Protein AF-A0A967LMW9-F1 (afdb_monomer_lite)

Structure (mmCIF, N/CA/C/O backbone):
data_AF-A0A967LMW9-F1
#
_entry.id   AF-A0A967LMW9-F1
#
loop_
_atom_site.group_PDB
_atom_site.id
_atom_site.type_symbol
_atom_site.label_atom_id
_atom_site.label_alt_id
_atom_site.label_comp_id
_atom_site.label_asym_id
_atom_site.label_entity_id
_atom_site.label_seq_id
_atom_site.pdbx_PDB_ins_code
_atom_site.Cartn_x
_atom_site.Cartn_y
_atom_site.Cartn_z
_atom_site.occupancy
_atom_site.B_iso_or_equiv
_atom_site.auth_seq_id
_atom_site.auth_comp_id
_atom_site.auth_asym_id
_atom_site.auth_atom_id
_atom_site.pdbx_PDB_model_num
ATOM 1 N N . MET A 1 1 ? -17.604 4.953 14.999 1.00 86.31 1 MET A N 1
ATOM 2 C CA . MET A 1 1 ? -17.450 3.641 15.671 1.00 86.31 1 MET A CA 1
ATOM 3 C C . MET A 1 1 ? -16.680 3.837 16.972 1.00 86.31 1 MET A C 1
ATOM 5 O O . MET A 1 1 ? -15.843 4.728 17.028 1.00 86.31 1 MET A O 1
ATOM 9 N N . ASP A 1 2 ? -16.976 3.067 18.021 1.00 91.62 2 ASP A N 1
ATOM 10 C CA . ASP A 1 2 ? -16.168 3.085 19.251 1.00 91.62 2 ASP A CA 1
ATOM 11 C C . ASP A 1 2 ? -14.922 2.205 19.074 1.00 91.62 2 ASP A C 1
ATOM 13 O O . ASP A 1 2 ? -15.045 1.062 18.634 1.00 91.62 2 ASP A O 1
ATOM 17 N N . ILE A 1 3 ? -13.746 2.751 19.391 1.00 97.19 3 ILE A N 1
ATOM 18 C CA . ILE A 1 3 ? -12.438 2.081 19.293 1.00 97.19 3 ILE A CA 1
ATOM 19 C C . ILE A 1 3 ? -12.153 1.253 20.554 1.00 97.19 3 ILE A C 1
ATOM 21 O O . ILE A 1 3 ? -11.389 0.288 20.498 1.00 97.19 3 ILE A O 1
ATOM 25 N N . ARG A 1 4 ? -12.770 1.601 21.688 1.00 97.69 4 ARG A N 1
ATOM 26 C CA . ARG A 1 4 ? -12.504 0.942 22.964 1.00 97.69 4 ARG A CA 1
ATOM 27 C C . ARG A 1 4 ? -12.804 -0.553 22.893 1.00 97.69 4 ARG A C 1
ATOM 29 O O . ARG A 1 4 ? -13.820 -0.966 22.337 1.00 97.69 4 ARG A O 1
ATOM 36 N N . ASP A 1 5 ? -11.904 -1.351 23.462 1.00 97.62 5 ASP A N 1
ATOM 37 C CA . ASP A 1 5 ? -11.990 -2.814 23.524 1.00 97.62 5 ASP A CA 1
ATOM 38 C C . ASP A 1 5 ? -12.070 -3.514 22.148 1.00 97.62 5 ASP A C 1
ATOM 40 O O . ASP A 1 5 ? -12.419 -4.695 22.064 1.00 97.62 5 ASP A O 1
ATOM 44 N N . ARG A 1 6 ? -11.712 -2.820 21.056 1.00 98.31 6 ARG A N 1
ATOM 45 C CA . ARG A 1 6 ? -11.690 -3.370 19.689 1.00 98.31 6 ARG A CA 1
ATOM 46 C C . ARG A 1 6 ? -10.349 -3.979 19.310 1.00 98.31 6 ARG A C 1
ATOM 48 O O . ARG A 1 6 ? -9.310 -3.634 19.869 1.00 98.31 6 ARG A O 1
ATOM 55 N N . THR A 1 7 ? -10.377 -4.891 18.342 1.00 98.75 7 THR A N 1
ATOM 56 C CA . THR A 1 7 ? -9.180 -5.361 17.633 1.00 98.75 7 THR A CA 1
ATOM 57 C C . THR A 1 7 ? -8.988 -4.560 16.355 1.00 98.75 7 THR A C 1
ATOM 59 O O . THR A 1 7 ? -9.878 -4.523 15.505 1.00 98.75 7 THR A O 1
ATOM 62 N N . VAL A 1 8 ? -7.821 -3.933 16.225 1.00 98.81 8 VAL A N 1
ATOM 63 C CA . VAL A 1 8 ? -7.441 -3.123 15.067 1.00 98.81 8 VAL A CA 1
ATOM 64 C C . VAL A 1 8 ? -6.312 -3.815 14.311 1.00 98.81 8 VAL A C 1
ATOM 66 O O . VAL A 1 8 ? -5.275 -4.122 14.895 1.00 98.81 8 VAL A O 1
ATOM 69 N N . LEU A 1 9 ? -6.501 -4.056 13.015 1.00 98.88 9 LEU A N 1
ATOM 70 C CA . LEU A 1 9 ? -5.464 -4.548 12.107 1.00 98.88 9 LEU A CA 1
ATOM 71 C C . LEU A 1 9 ? -4.914 -3.383 11.281 1.00 98.88 9 LEU A C 1
ATOM 73 O O . LEU A 1 9 ? -5.676 -2.708 10.591 1.00 98.88 9 LEU A O 1
ATOM 77 N N . LEU A 1 10 ? -3.600 -3.166 11.335 1.00 98.75 10 LEU A N 1
ATOM 78 C CA . LEU A 1 10 ? -2.907 -2.111 10.596 1.00 98.75 10 LEU A CA 1
ATOM 79 C C . LEU A 1 10 ? -2.092 -2.726 9.451 1.00 98.75 10 LEU A C 1
ATOM 81 O O . LEU A 1 10 ? -1.010 -3.287 9.669 1.00 98.75 10 LEU A O 1
ATOM 85 N N . LEU A 1 11 ? -2.603 -2.624 8.220 1.00 98.50 11 LEU A N 1
ATOM 86 C CA . LEU A 1 11 ? -1.864 -3.042 7.027 1.00 98.50 11 LEU A CA 1
ATOM 87 C C . LEU A 1 11 ? -0.747 -2.037 6.754 1.00 98.50 11 LEU A C 1
ATOM 89 O O . LEU A 1 11 ? -1.022 -0.849 6.616 1.00 98.50 11 LEU A O 1
ATOM 93 N N . GLY A 1 12 ? 0.508 -2.488 6.709 1.00 96.00 12 GLY A N 1
ATOM 94 C CA . GLY A 1 12 ? 1.661 -1.577 6.685 1.00 96.00 12 GLY A CA 1
ATOM 95 C C . GLY A 1 12 ? 1.894 -0.871 8.028 1.00 96.00 12 GLY A C 1
ATOM 96 O O . GLY A 1 12 ? 2.363 0.265 8.063 1.00 96.00 12 GLY A O 1
ATOM 97 N N . GLY A 1 13 ? 1.549 -1.534 9.137 1.00 95.69 13 GLY A N 1
ATOM 98 C CA . GLY A 1 13 ? 1.661 -1.021 10.506 1.00 95.69 13 GLY A CA 1
ATOM 99 C C . GLY A 1 13 ? 3.089 -0.692 10.961 1.00 95.69 13 GLY A C 1
ATOM 100 O O . GLY A 1 13 ? 3.254 0.144 11.841 1.00 95.69 13 GLY A O 1
ATOM 101 N N . SER A 1 14 ? 4.118 -1.300 10.361 1.00 93.88 14 SER A N 1
ATOM 102 C CA . SER A 1 14 ? 5.526 -0.936 10.611 1.00 93.88 14 SER A CA 1
ATOM 103 C C . SER A 1 14 ? 5.989 0.307 9.840 1.00 93.88 14 SER A C 1
ATOM 105 O O . SER A 1 14 ? 7.069 0.843 10.101 1.00 93.88 14 SER A O 1
ATOM 107 N N . GLY A 1 15 ? 5.194 0.749 8.863 1.00 92.31 15 GLY A N 1
ATOM 108 C CA . GLY A 1 15 ? 5.462 1.935 8.068 1.00 92.31 15 GLY A CA 1
ATOM 109 C C . GLY A 1 15 ? 5.222 3.218 8.857 1.00 92.31 15 GLY A C 1
ATOM 110 O O . GLY A 1 15 ? 4.560 3.226 9.892 1.00 92.31 15 GLY A O 1
ATOM 111 N N . LEU A 1 16 ? 5.728 4.327 8.318 1.00 91.50 16 LEU A N 1
ATOM 112 C CA . LEU A 1 16 ? 5.688 5.642 8.956 1.00 91.50 16 LEU A CA 1
ATOM 113 C C . LEU A 1 16 ? 4.270 6.039 9.420 1.00 91.50 16 LEU A C 1
ATOM 115 O O . LEU A 1 16 ? 4.063 6.361 10.586 1.00 91.50 16 LEU A O 1
ATOM 119 N N . VAL A 1 17 ? 3.288 5.957 8.518 1.00 94.69 17 VAL A N 1
ATOM 120 C CA . VAL A 1 17 ? 1.886 6.287 8.827 1.00 94.69 17 VAL A CA 1
ATOM 121 C C . VAL A 1 17 ? 1.235 5.216 9.700 1.00 94.69 17 VAL A C 1
ATOM 123 O O . VAL A 1 17 ? 0.508 5.545 10.630 1.00 94.69 17 VAL A O 1
ATOM 126 N N . GLY A 1 18 ? 1.504 3.934 9.437 1.00 96.56 18 GLY A N 1
ATOM 127 C CA . GLY A 1 18 ? 0.941 2.828 10.215 1.00 96.56 18 GLY A CA 1
ATOM 128 C C . GLY A 1 18 ? 1.299 2.907 11.699 1.00 96.56 18 GLY A C 1
ATOM 129 O O . GLY A 1 18 ? 0.423 2.752 12.548 1.00 96.56 18 GLY A O 1
ATOM 130 N N . LEU A 1 19 ? 2.553 3.235 12.013 1.00 95.50 19 LEU A N 1
ATOM 131 C CA . LEU A 1 19 ? 3.013 3.375 13.391 1.00 95.50 19 LEU A CA 1
ATOM 132 C C . LEU A 1 19 ? 2.438 4.629 14.066 1.00 95.50 19 LEU A C 1
ATOM 134 O O . LEU A 1 19 ? 2.041 4.568 15.228 1.00 95.50 19 LEU A O 1
ATOM 138 N N . ALA A 1 20 ? 2.324 5.746 13.338 1.00 96.75 20 ALA A N 1
ATOM 139 C CA . ALA A 1 20 ? 1.659 6.950 13.840 1.00 96.75 20 ALA A CA 1
ATOM 140 C C . ALA A 1 20 ? 0.177 6.690 14.165 1.00 96.75 20 ALA A C 1
ATOM 142 O O . ALA A 1 20 ? -0.298 7.076 15.231 1.00 96.75 20 ALA A O 1
ATOM 143 N N . VAL A 1 21 ? -0.532 5.943 13.308 1.00 98.31 21 VAL A N 1
ATOM 144 C CA . VAL A 1 21 ? -1.904 5.485 13.579 1.00 98.31 21 VAL A CA 1
ATOM 145 C C . VAL A 1 21 ? -1.948 4.589 14.816 1.00 98.31 21 VAL A C 1
ATOM 147 O O . VAL A 1 21 ? -2.806 4.788 15.674 1.00 98.31 21 VAL A O 1
ATOM 150 N N . ALA A 1 22 ? -1.021 3.636 14.958 1.00 98.25 22 ALA A N 1
ATOM 151 C CA . ALA A 1 22 ? -0.955 2.773 16.138 1.00 98.25 22 ALA A CA 1
ATOM 152 C C . ALA A 1 22 ? -0.843 3.591 17.436 1.00 98.25 22 ALA A C 1
ATOM 154 O O . ALA A 1 22 ? -1.604 3.362 18.377 1.00 98.25 22 ALA A O 1
ATOM 155 N N . ARG A 1 23 ? 0.047 4.593 17.454 1.00 97.69 23 ARG A N 1
ATOM 156 C CA . ARG A 1 23 ? 0.242 5.530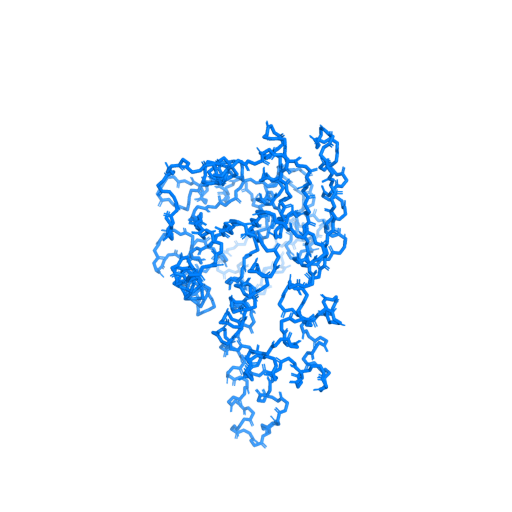 18.573 1.00 97.69 23 ARG A CA 1
ATOM 157 C C . ARG A 1 23 ? -1.001 6.369 18.853 1.00 97.69 23 ARG A C 1
ATOM 159 O O . ARG A 1 23 ? -1.439 6.444 19.999 1.00 97.69 23 ARG A O 1
ATOM 166 N N . ALA A 1 24 ? -1.618 6.931 17.815 1.00 98.12 24 ALA A N 1
ATOM 167 C CA . ALA A 1 24 ? -2.828 7.743 17.943 1.00 98.12 24 ALA A CA 1
ATOM 168 C C . ALA A 1 24 ? -4.037 6.944 18.462 1.00 98.12 24 ALA A C 1
ATOM 170 O O . ALA A 1 24 ? -4.943 7.513 19.068 1.00 98.12 24 ALA A O 1
ATOM 171 N N . LEU A 1 25 ? -4.056 5.620 18.275 1.00 98.31 25 LEU A N 1
ATOM 172 C CA . LEU A 1 25 ? -5.103 4.747 18.806 1.00 98.31 25 LEU A CA 1
ATOM 173 C C . LEU A 1 25 ? -4.942 4.439 20.304 1.00 98.31 25 LEU A C 1
ATOM 175 O O . LEU A 1 25 ? -5.941 4.114 20.948 1.00 98.31 25 LEU A O 1
ATOM 179 N N . VAL A 1 26 ? -3.740 4.564 20.884 1.00 97.94 26 VAL A N 1
ATOM 180 C CA . VAL A 1 26 ? -3.472 4.206 22.294 1.00 97.94 26 VAL A CA 1
ATOM 181 C C . VAL A 1 26 ? -4.415 4.913 23.283 1.00 97.94 26 VAL A C 1
ATOM 183 O O . VAL A 1 26 ? -5.033 4.219 24.096 1.00 97.94 26 VAL A O 1
ATOM 186 N N . PRO A 1 27 ? -4.639 6.244 23.208 1.00 97.25 27 PRO A N 1
ATOM 187 C CA . PRO A 1 27 ? -5.540 6.951 24.126 1.00 97.25 27 PRO A CA 1
ATOM 188 C C . PRO A 1 27 ? -7.004 6.490 24.056 1.00 97.25 27 PRO A C 1
ATOM 190 O O . PRO A 1 27 ? -7.799 6.804 24.944 1.00 97.25 27 PRO A O 1
ATOM 193 N N . HIS A 1 28 ? -7.381 5.755 23.006 1.00 97.44 28 HIS A N 1
ATOM 194 C CA . HIS A 1 28 ? -8.733 5.240 22.809 1.00 97.44 28 HIS A CA 1
ATOM 195 C C . HIS A 1 28 ? -8.943 3.831 23.379 1.00 97.44 28 HIS A C 1
ATOM 197 O O . HIS A 1 28 ? -10.082 3.365 23.419 1.00 97.44 28 HIS A O 1
ATOM 203 N N . GLY A 1 29 ? -7.882 3.186 23.873 1.00 97.12 29 GLY A N 1
ATOM 204 C CA . GLY A 1 29 ? -7.939 1.901 24.571 1.00 97.12 29 GLY A CA 1
ATOM 205 C C . GLY A 1 29 ? -8.497 0.740 23.739 1.00 97.12 29 GLY A C 1
ATOM 206 O O . GLY A 1 29 ? -9.442 0.089 24.197 1.00 97.12 29 GLY A O 1
ATOM 207 N N . PRO A 1 30 ? -7.980 0.463 22.524 1.00 98.25 30 PRO A N 1
ATOM 208 C CA . PRO A 1 30 ? -8.301 -0.781 21.833 1.00 98.25 30 PRO A CA 1
ATOM 209 C C . PRO A 1 30 ? -7.822 -1.982 22.659 1.00 98.25 30 PRO A C 1
ATOM 211 O O . PRO A 1 30 ? -6.840 -1.902 23.388 1.00 98.25 30 PRO A O 1
ATOM 214 N N . ARG A 1 31 ? -8.485 -3.131 22.519 1.00 98.31 31 ARG A N 1
ATOM 215 C CA . ARG A 1 31 ? -8.048 -4.376 23.171 1.00 98.31 31 ARG A CA 1
ATOM 216 C C . ARG A 1 31 ? -6.734 -4.877 22.572 1.00 98.31 31 ARG A C 1
ATOM 218 O O . ARG A 1 31 ? -5.863 -5.353 23.294 1.00 98.31 31 ARG A O 1
ATOM 225 N N . LYS A 1 32 ? -6.628 -4.806 21.242 1.00 98.69 32 LYS A N 1
ATOM 226 C CA . LYS A 1 32 ? -5.533 -5.395 20.470 1.00 98.69 32 LYS A CA 1
ATOM 227 C C . LYS A 1 32 ? -5.209 -4.559 19.238 1.00 98.69 32 LYS A C 1
ATOM 229 O O . LYS A 1 32 ? -6.122 -4.167 18.513 1.00 98.69 32 LYS A O 1
ATOM 234 N N . ILE A 1 33 ? -3.923 -4.360 18.971 1.00 98.81 33 ILE A N 1
ATOM 235 C CA . ILE A 1 33 ? -3.405 -3.799 17.721 1.00 98.81 33 ILE A CA 1
ATOM 236 C C . ILE A 1 33 ? -2.515 -4.851 17.057 1.00 98.81 33 ILE A C 1
ATOM 238 O O . ILE A 1 33 ? -1.583 -5.376 17.665 1.00 98.81 33 ILE A O 1
ATOM 242 N N . VAL A 1 34 ? -2.816 -5.165 15.800 1.00 98.81 34 VAL A N 1
ATOM 243 C CA . VAL A 1 34 ? -2.024 -6.070 14.965 1.00 98.81 34 VAL A CA 1
ATOM 244 C C . VAL A 1 34 ? -1.245 -5.232 13.961 1.00 98.81 34 VAL A C 1
ATOM 246 O O . VAL A 1 34 ? -1.838 -4.607 13.080 1.00 98.81 34 VAL A O 1
ATOM 249 N N . LEU A 1 35 ? 0.077 -5.211 14.098 1.00 98.69 35 LEU A N 1
ATOM 250 C CA . LEU A 1 35 ? 0.974 -4.563 13.147 1.00 98.69 35 LEU A CA 1
ATOM 251 C C . LEU A 1 35 ? 1.347 -5.548 12.047 1.00 98.69 35 LEU A C 1
ATOM 253 O O . LEU A 1 35 ? 1.637 -6.711 12.323 1.00 98.69 35 LEU A O 1
ATOM 257 N N . THR A 1 36 ? 1.378 -5.077 10.805 1.00 98.44 36 THR A N 1
ATOM 258 C CA . THR A 1 36 ? 1.796 -5.906 9.670 1.00 98.44 36 THR A CA 1
ATOM 259 C C . THR A 1 36 ? 2.908 -5.254 8.858 1.00 98.44 36 THR A C 1
ATOM 261 O O . THR A 1 36 ? 3.028 -4.025 8.829 1.00 98.44 36 THR A O 1
ATOM 264 N N . ALA A 1 37 ? 3.704 -6.079 8.183 1.00 97.31 37 ALA A N 1
ATOM 265 C CA . ALA A 1 37 ? 4.687 -5.653 7.189 1.00 97.31 37 ALA A CA 1
ATOM 266 C C . ALA A 1 37 ? 4.864 -6.720 6.100 1.00 97.31 37 ALA A C 1
ATOM 268 O O . ALA A 1 37 ? 4.309 -7.814 6.200 1.00 97.31 37 ALA A O 1
ATOM 269 N N . LEU A 1 38 ? 5.679 -6.436 5.081 1.00 96.06 38 LEU A N 1
ATOM 270 C CA . LEU A 1 38 ? 6.016 -7.437 4.070 1.00 96.06 38 LEU A CA 1
ATOM 271 C C . LEU A 1 38 ? 6.897 -8.540 4.668 1.00 96.06 38 LEU A C 1
ATOM 273 O O . LEU A 1 38 ? 6.711 -9.716 4.365 1.00 96.06 38 LEU A O 1
ATOM 277 N N . THR A 1 39 ? 7.840 -8.170 5.537 1.00 96.56 39 THR A N 1
ATOM 278 C CA . THR A 1 39 ? 8.778 -9.120 6.143 1.00 96.56 39 THR A CA 1
ATOM 279 C C . THR A 1 39 ? 8.766 -9.074 7.666 1.00 96.56 39 THR A C 1
ATOM 281 O O . THR A 1 39 ? 8.510 -8.046 8.296 1.00 96.56 39 THR A O 1
ATOM 284 N N . ARG A 1 40 ? 9.142 -10.197 8.285 1.00 96.88 40 ARG A N 1
ATOM 285 C CA . ARG A 1 40 ? 9.311 -10.276 9.739 1.00 96.88 40 ARG A CA 1
ATOM 286 C C . ARG A 1 40 ? 10.328 -9.259 10.273 1.00 96.88 40 ARG A C 1
ATOM 288 O O . ARG A 1 40 ? 10.119 -8.673 11.330 1.00 96.88 40 ARG A O 1
ATOM 295 N N . ALA A 1 41 ? 11.415 -9.045 9.530 1.00 96.06 41 ALA A N 1
ATOM 296 C CA . ALA A 1 41 ? 12.485 -8.125 9.908 1.00 96.06 41 ALA A CA 1
ATOM 297 C C . ALA A 1 41 ? 12.035 -6.654 9.940 1.00 96.06 41 ALA A C 1
ATOM 299 O O . ALA A 1 41 ? 12.668 -5.845 10.611 1.00 96.06 41 ALA A O 1
ATOM 300 N N . GLU A 1 42 ? 10.952 -6.307 9.241 1.00 94.00 42 GLU A N 1
ATOM 301 C CA . GLU A 1 42 ? 10.365 -4.965 9.272 1.00 94.00 42 GLU A CA 1
ATOM 302 C C . GLU A 1 42 ? 9.385 -4.790 10.436 1.00 94.00 42 GLU A C 1
ATOM 304 O O . GLU A 1 42 ? 9.375 -3.736 11.069 1.00 94.00 42 GLU A O 1
ATOM 309 N N . VAL A 1 43 ? 8.547 -5.796 10.717 1.00 97.62 43 VAL A N 1
ATOM 310 C CA . VAL A 1 43 ? 7.468 -5.656 11.710 1.00 97.62 43 VAL A CA 1
ATOM 311 C C . VAL A 1 43 ? 7.939 -5.841 13.149 1.00 97.62 43 VAL A C 1
ATOM 313 O O . VAL A 1 43 ? 7.466 -5.127 14.028 1.00 97.62 43 VAL A O 1
ATOM 316 N N . GLU A 1 44 ? 8.868 -6.765 13.413 1.00 97.12 44 GLU A N 1
ATOM 317 C CA . GLU A 1 44 ? 9.276 -7.083 14.790 1.00 97.12 44 GLU A CA 1
ATOM 318 C C . GLU A 1 44 ? 9.950 -5.894 15.493 1.00 97.12 44 GLU A C 1
ATOM 320 O O . GLU A 1 44 ? 9.511 -5.563 16.595 1.00 97.12 44 GLU A O 1
ATOM 325 N N . PRO A 1 45 ? 10.916 -5.174 14.879 1.00 95.31 45 PRO A N 1
ATOM 326 C CA . PRO A 1 45 ? 11.524 -4.012 15.529 1.00 95.31 45 PRO A CA 1
ATOM 327 C C . PRO A 1 45 ? 10.514 -2.888 15.792 1.00 95.31 45 PRO A C 1
ATOM 329 O O . PRO A 1 45 ? 10.518 -2.289 16.865 1.00 95.31 45 PRO A O 1
ATOM 332 N N . ALA A 1 46 ? 9.608 -2.631 14.841 1.00 95.00 46 ALA A N 1
ATOM 333 C CA . ALA A 1 46 ? 8.562 -1.622 15.006 1.00 95.00 46 ALA A CA 1
ATOM 334 C C . ALA A 1 46 ? 7.585 -1.995 16.135 1.00 95.00 46 ALA A C 1
ATOM 336 O O . ALA A 1 46 ? 7.159 -1.138 16.907 1.00 95.00 46 ALA A O 1
ATOM 337 N N . ALA A 1 47 ? 7.253 -3.281 16.269 1.00 97.06 47 ALA A N 1
ATOM 338 C CA . ALA A 1 47 ? 6.414 -3.770 17.353 1.00 97.06 47 ALA A CA 1
ATOM 339 C C . ALA A 1 47 ? 7.122 -3.719 18.711 1.00 97.06 47 ALA A C 1
ATOM 341 O O . ALA A 1 47 ? 6.480 -3.423 19.714 1.00 97.06 47 ALA A O 1
ATOM 342 N N . GLU A 1 48 ? 8.424 -4.003 18.773 1.00 96.06 48 GLU A N 1
ATOM 343 C CA . GLU A 1 48 ? 9.222 -3.844 19.995 1.00 96.06 48 GLU A CA 1
ATOM 344 C C . GLU A 1 48 ? 9.227 -2.396 20.484 1.00 96.06 48 GLU A C 1
ATOM 346 O O . GLU A 1 48 ? 8.948 -2.164 21.660 1.00 96.06 48 GLU A O 1
ATOM 351 N N . GLU A 1 49 ? 9.450 -1.437 19.583 1.00 93.75 49 GLU A N 1
ATOM 352 C CA . GLU A 1 49 ? 9.358 -0.005 19.885 1.00 93.75 49 GLU A CA 1
ATOM 353 C C . GLU A 1 49 ? 7.951 0.360 20.384 1.00 93.75 49 GLU A C 1
ATOM 355 O O . GLU A 1 49 ? 7.792 0.912 21.473 1.00 93.75 49 GLU A O 1
ATOM 360 N N . PHE A 1 50 ? 6.912 -0.040 19.646 1.00 97.00 50 PHE A N 1
ATOM 361 C CA . PHE A 1 50 ? 5.531 0.299 19.980 1.00 97.00 50 PHE A CA 1
ATOM 362 C C . PHE A 1 50 ? 5.047 -0.306 21.305 1.00 97.00 50 PHE A C 1
ATOM 364 O O . PHE A 1 50 ? 4.272 0.322 22.026 1.00 97.00 50 PHE A O 1
ATOM 371 N N . ARG A 1 51 ? 5.504 -1.510 21.680 1.00 96.94 51 ARG A N 1
ATOM 372 C CA . ARG A 1 51 ? 5.114 -2.161 22.947 1.00 96.94 51 ARG A CA 1
ATOM 373 C C . ARG A 1 51 ? 5.465 -1.319 24.176 1.00 96.94 51 ARG A C 1
ATOM 375 O O . ARG A 1 51 ? 4.745 -1.405 25.169 1.00 96.94 51 ARG A O 1
ATOM 382 N N . ALA A 1 52 ? 6.516 -0.499 24.114 1.00 93.81 52 ALA A N 1
ATOM 383 C CA . ALA A 1 52 ? 6.871 0.421 25.196 1.00 93.81 52 ALA A CA 1
ATOM 384 C C . ALA A 1 52 ? 5.830 1.540 25.395 1.00 93.81 52 ALA A C 1
ATOM 386 O O . ALA A 1 52 ? 5.693 2.073 26.495 1.00 93.81 52 ALA A O 1
ATOM 387 N N . GLU A 1 53 ? 5.073 1.866 24.347 1.00 94.62 53 GLU A N 1
ATOM 388 C CA . GLU A 1 53 ? 4.071 2.936 24.312 1.00 94.62 53 GLU A CA 1
ATOM 389 C C . GLU A 1 53 ? 2.631 2.404 24.419 1.00 94.62 53 GLU A C 1
ATOM 391 O O . GLU A 1 53 ? 1.707 3.152 24.727 1.00 94.62 53 GLU A O 1
ATOM 396 N N . ALA A 1 54 ? 2.429 1.100 24.208 1.00 93.62 54 ALA A N 1
ATOM 397 C CA . ALA A 1 54 ? 1.118 0.469 24.056 1.00 93.62 54 ALA A CA 1
ATOM 398 C C . ALA A 1 54 ? 0.234 0.475 25.320 1.00 93.62 54 ALA A C 1
ATOM 400 O O . ALA A 1 54 ? -0.938 0.122 25.239 1.00 93.62 54 ALA A O 1
ATOM 401 N N . GLY A 1 55 ? 0.756 0.835 26.497 1.00 88.00 55 GLY A N 1
ATOM 402 C CA . GLY A 1 55 ? -0.073 1.101 27.683 1.00 88.00 55 GLY A CA 1
ATOM 403 C C . GLY A 1 55 ? -0.995 -0.046 28.130 1.00 88.00 55 GLY A C 1
ATOM 404 O O . GLY A 1 55 ? -2.060 0.215 28.683 1.00 88.00 55 GLY A O 1
ATOM 405 N N . GLY A 1 56 ? -0.611 -1.307 27.887 1.00 90.31 56 GLY A N 1
ATOM 406 C CA . GLY A 1 56 ? -1.397 -2.503 28.235 1.00 90.31 56 GLY A CA 1
ATOM 407 C C . GLY A 1 56 ? -2.244 -3.089 27.098 1.00 90.31 56 GLY A C 1
ATOM 408 O O . GLY A 1 56 ? -2.863 -4.133 27.291 1.00 90.31 56 GLY A O 1
ATOM 409 N N . ILE A 1 57 ? -2.248 -2.463 25.919 1.00 97.88 57 ILE A N 1
ATOM 410 C CA . ILE A 1 57 ? -2.873 -2.993 24.699 1.00 97.88 57 ILE A CA 1
ATOM 411 C C . ILE A 1 57 ? -2.114 -4.246 24.236 1.00 97.88 57 ILE A C 1
ATOM 413 O O . ILE A 1 57 ? -0.881 -4.265 24.222 1.00 97.88 57 ILE A O 1
ATOM 417 N N . GLU A 1 58 ? -2.832 -5.293 23.815 1.00 98.38 58 GLU A N 1
ATOM 418 C CA . GLU A 1 58 ? -2.200 -6.464 23.200 1.00 98.38 58 GLU A CA 1
ATOM 419 C C . GLU A 1 58 ? -1.596 -6.077 21.840 1.00 98.38 58 GLU A C 1
ATOM 421 O O . GLU A 1 58 ? -2.313 -5.661 20.930 1.00 98.38 58 GLU A O 1
ATOM 426 N N . VAL A 1 59 ? -0.282 -6.246 21.681 1.00 98.56 59 VAL A N 1
ATOM 427 C CA . VAL A 1 59 ? 0.417 -6.007 20.409 1.00 98.56 59 VAL A CA 1
ATOM 428 C C . VAL A 1 59 ? 0.757 -7.339 19.752 1.00 98.56 59 VAL A C 1
ATOM 430 O O . VAL A 1 59 ? 1.568 -8.105 20.277 1.00 98.56 59 VAL A O 1
ATOM 433 N N . ALA A 1 60 ? 0.175 -7.591 18.581 1.00 98.44 60 ALA A N 1
ATOM 434 C CA . ALA A 1 60 ? 0.491 -8.744 17.741 1.00 98.44 60 ALA A CA 1
ATOM 435 C C . ALA A 1 60 ? 1.154 -8.309 16.429 1.00 98.44 60 ALA A C 1
ATOM 437 O O . ALA A 1 60 ? 1.027 -7.159 16.006 1.00 98.44 60 ALA A O 1
ATOM 438 N N . THR A 1 61 ? 1.853 -9.240 15.786 1.00 98.56 61 THR A N 1
ATOM 439 C CA . THR A 1 61 ? 2.545 -9.017 14.516 1.00 98.56 61 THR A CA 1
ATOM 440 C C . THR A 1 61 ? 2.143 -10.065 13.485 1.00 98.56 61 THR A C 1
ATOM 442 O O . THR A 1 61 ? 1.960 -11.233 13.816 1.00 98.56 61 THR A O 1
ATOM 445 N N . GLU A 1 62 ? 2.027 -9.640 12.231 1.00 98.12 62 GLU A N 1
ATOM 446 C CA . GLU A 1 62 ? 1.837 -10.494 11.054 1.00 98.12 62 GLU A CA 1
ATOM 447 C C . GLU A 1 62 ? 2.770 -10.020 9.934 1.00 98.12 62 GLU A C 1
ATOM 449 O O . GLU A 1 62 ? 3.177 -8.856 9.893 1.00 98.12 62 GLU A O 1
ATOM 454 N N . TRP A 1 63 ? 3.140 -10.915 9.022 1.00 98.25 63 TRP A N 1
ATOM 455 C CA . TRP A 1 63 ? 3.964 -10.547 7.873 1.00 98.25 63 TRP A CA 1
ATOM 456 C C . TRP A 1 63 ? 3.730 -11.445 6.666 1.00 98.25 63 TRP A C 1
ATOM 458 O O . TRP A 1 63 ? 3.404 -12.631 6.795 1.00 98.25 63 TRP A O 1
ATOM 468 N N . GLY A 1 64 ? 4.013 -10.880 5.501 1.00 97.88 64 GLY A N 1
ATOM 469 C CA . GLY A 1 64 ? 3.892 -11.526 4.205 1.00 97.88 64 GLY A CA 1
ATOM 470 C C . GLY A 1 64 ? 3.218 -10.599 3.204 1.00 97.88 64 GLY A C 1
ATOM 471 O O . GLY A 1 64 ? 2.598 -9.594 3.556 1.00 97.88 64 GLY A O 1
ATOM 472 N N . ASP A 1 65 ? 3.337 -10.931 1.928 1.00 97.00 65 ASP A N 1
ATOM 473 C CA . ASP A 1 65 ? 2.646 -10.197 0.878 1.00 97.00 65 ASP A CA 1
ATOM 474 C C . ASP A 1 65 ? 1.148 -10.548 0.903 1.00 97.00 65 ASP A C 1
ATOM 476 O O . ASP A 1 65 ? 0.729 -11.678 0.630 1.00 97.00 65 ASP A O 1
ATOM 480 N N . MET A 1 66 ? 0.322 -9.559 1.235 1.00 96.25 66 MET A N 1
ATOM 481 C CA . MET A 1 66 ? -1.134 -9.700 1.314 1.00 96.25 66 MET A CA 1
ATOM 482 C C . MET A 1 66 ? -1.808 -10.001 -0.035 1.00 96.25 66 MET A C 1
ATOM 484 O O . MET A 1 66 ? -2.980 -10.381 -0.053 1.00 96.25 66 MET A O 1
ATOM 488 N N . PHE A 1 67 ? -1.100 -9.852 -1.158 1.00 96.19 67 PHE A N 1
ATOM 489 C CA . PHE A 1 67 ? -1.602 -10.192 -2.490 1.00 96.19 67 PHE A CA 1
ATOM 490 C C . PHE A 1 67 ? -1.337 -11.657 -2.870 1.00 96.19 67 PHE A C 1
ATOM 492 O O . PHE A 1 67 ? -1.851 -12.113 -3.894 1.00 96.19 67 PHE A O 1
ATOM 499 N N . TRP A 1 68 ? -0.585 -12.410 -2.057 1.00 95.81 68 TRP A N 1
ATOM 500 C CA . TRP A 1 68 ? -0.302 -13.826 -2.298 1.00 95.81 68 TRP A CA 1
ATOM 501 C C . TRP A 1 68 ? -1.277 -14.778 -1.588 1.00 95.81 68 TRP A C 1
ATOM 503 O O . TRP A 1 68 ? -1.926 -14.432 -0.593 1.00 95.81 68 TRP A O 1
ATOM 513 N N . PRO A 1 69 ? -1.355 -16.035 -2.061 1.00 96.12 69 PRO A N 1
ATOM 514 C CA . PRO A 1 69 ? -1.810 -17.147 -1.241 1.00 96.12 69 PRO A CA 1
ATOM 515 C C . PRO A 1 69 ? -0.923 -17.330 0.003 1.00 96.12 69 PRO A C 1
ATOM 517 O O . PRO A 1 69 ? 0.287 -17.129 -0.069 1.00 96.12 69 PRO A O 1
ATOM 520 N N . GLU A 1 70 ? -1.493 -17.809 1.110 1.00 96.88 70 GLU A N 1
ATOM 521 C CA . GLU A 1 70 ? -0.809 -18.044 2.395 1.00 96.88 70 GLU A CA 1
ATOM 522 C C . GLU A 1 70 ? 0.476 -18.865 2.218 1.00 96.88 70 GLU A C 1
ATOM 524 O O . GLU A 1 70 ? 1.527 -18.513 2.744 1.00 96.88 70 GLU A O 1
ATOM 529 N N . SER A 1 71 ? 0.429 -19.923 1.399 1.00 96.88 71 SER A N 1
ATOM 530 C CA . SER A 1 71 ? 1.582 -20.798 1.143 1.00 96.88 71 SER A CA 1
ATOM 531 C C . SER A 1 71 ? 2.737 -20.119 0.396 1.00 96.88 71 SER A C 1
ATOM 533 O O . SER A 1 71 ? 3.816 -20.695 0.297 1.00 96.88 71 SER A O 1
ATOM 535 N N . LEU A 1 72 ? 2.503 -18.943 -0.192 1.00 96.81 72 LEU A N 1
ATOM 536 C CA . LEU A 1 72 ? 3.475 -18.185 -0.982 1.00 96.81 72 LEU A CA 1
ATOM 537 C C . LEU A 1 72 ? 3.792 -16.813 -0.364 1.00 96.81 72 LEU A C 1
ATOM 539 O O . LEU A 1 72 ? 4.589 -16.082 -0.942 1.00 96.81 72 LEU A O 1
ATOM 543 N N . LYS A 1 73 ? 3.213 -16.467 0.794 1.00 96.75 73 LYS A N 1
ATOM 544 C CA . LYS A 1 73 ? 3.262 -15.112 1.372 1.00 96.75 73 LYS A CA 1
ATOM 545 C C . LYS A 1 73 ? 4.675 -14.556 1.585 1.00 96.75 73 LYS A C 1
ATOM 547 O O . LYS A 1 73 ? 4.868 -13.349 1.507 1.00 96.75 73 LYS A O 1
ATOM 552 N N . ASP A 1 74 ? 5.649 -15.430 1.845 1.00 96.88 74 ASP A N 1
ATOM 553 C CA . ASP A 1 74 ? 7.043 -15.064 2.128 1.00 96.88 74 ASP A CA 1
ATOM 554 C C . ASP A 1 74 ? 7.942 -15.111 0.874 1.00 96.88 74 ASP A C 1
ATOM 556 O O . ASP A 1 74 ? 9.136 -14.823 0.955 1.00 96.88 74 ASP A O 1
ATOM 560 N N . ARG A 1 75 ? 7.405 -15.503 -0.292 1.00 96.69 75 ARG A N 1
ATOM 561 C CA . ARG A 1 75 ? 8.167 -15.574 -1.548 1.00 96.69 75 ARG A CA 1
ATOM 562 C C . ARG A 1 75 ? 8.180 -14.223 -2.247 1.00 96.69 75 ARG A C 1
ATOM 564 O O . ARG A 1 75 ? 7.178 -13.509 -2.277 1.00 96.69 75 ARG A O 1
ATOM 571 N N . SER A 1 76 ? 9.299 -13.902 -2.896 1.00 95.06 76 SER A N 1
ATOM 572 C CA . SER A 1 76 ? 9.339 -12.733 -3.767 1.00 95.06 76 SER A CA 1
ATOM 573 C C . SER A 1 76 ? 8.500 -12.973 -5.023 1.00 95.06 76 SER A C 1
ATOM 575 O O . SER A 1 76 ? 8.358 -14.100 -5.508 1.00 95.06 76 SER A O 1
ATOM 577 N N . ARG A 1 77 ? 8.000 -11.889 -5.623 1.00 93.00 77 ARG A N 1
ATOM 578 C CA . ARG A 1 77 ? 7.312 -11.958 -6.917 1.00 93.00 77 ARG A CA 1
ATOM 579 C C . ARG A 1 77 ? 8.170 -12.625 -7.996 1.00 93.00 77 ARG A C 1
ATOM 581 O O . ARG A 1 77 ? 7.642 -13.373 -8.813 1.00 93.00 77 ARG A O 1
ATOM 588 N N . GLY A 1 78 ? 9.478 -12.359 -8.002 1.00 94.56 78 GLY A N 1
ATOM 589 C CA . GLY A 1 78 ? 10.414 -12.980 -8.939 1.00 94.56 78 GLY A CA 1
ATOM 590 C C . GLY A 1 78 ? 10.418 -14.502 -8.809 1.00 94.56 78 GLY A C 1
ATOM 591 O O . GLY A 1 78 ? 10.251 -15.193 -9.811 1.00 94.56 78 GLY A O 1
ATOM 592 N N . ASP A 1 79 ? 10.503 -15.010 -7.578 1.00 96.19 79 ASP A N 1
ATOM 593 C CA . ASP A 1 79 ? 10.514 -16.451 -7.303 1.00 96.19 79 ASP A CA 1
ATOM 594 C C . ASP A 1 79 ? 9.183 -17.116 -7.662 1.00 96.19 79 ASP A C 1
ATOM 596 O O . ASP A 1 79 ? 9.170 -18.238 -8.163 1.00 96.19 79 ASP A O 1
ATOM 600 N N . VAL A 1 80 ? 8.052 -16.447 -7.408 1.00 96.12 80 VAL A N 1
ATOM 601 C CA . VAL A 1 80 ? 6.718 -16.954 -7.780 1.00 96.12 80 VAL A CA 1
ATOM 602 C C . VAL A 1 80 ? 6.570 -17.026 -9.299 1.00 96.12 80 VAL A C 1
ATOM 604 O O . VAL A 1 80 ? 6.067 -18.015 -9.817 1.00 96.12 80 VAL A O 1
ATOM 607 N N . LEU A 1 81 ? 7.025 -16.005 -10.030 1.00 95.19 81 LEU A N 1
ATOM 608 C CA . LEU A 1 81 ? 6.894 -15.959 -11.489 1.00 95.19 81 LEU A CA 1
ATOM 609 C C . LEU A 1 81 ? 7.890 -16.860 -12.231 1.00 95.19 81 LEU A C 1
ATOM 611 O O . LEU A 1 81 ? 7.657 -17.158 -13.404 1.00 95.19 81 LEU A O 1
ATOM 615 N N . GLN A 1 82 ? 8.982 -17.288 -11.597 1.00 96.38 82 GLN A N 1
ATOM 616 C CA . GLN A 1 82 ? 9.907 -18.279 -12.161 1.00 96.38 82 GLN A CA 1
ATOM 617 C C . GLN A 1 82 ? 9.380 -19.713 -12.027 1.00 96.38 82 GLN A C 1
ATOM 619 O O . GLN A 1 82 ? 9.593 -20.531 -12.917 1.00 96.38 82 GLN A O 1
ATOM 624 N N . ASP A 1 83 ? 8.659 -20.002 -10.949 1.00 97.69 83 ASP A N 1
ATOM 625 C CA . ASP A 1 83 ? 8.072 -21.308 -10.657 1.00 97.69 83 ASP A CA 1
ATOM 626 C C . ASP A 1 83 ? 6.794 -21.545 -11.492 1.00 97.69 83 ASP A C 1
ATOM 628 O O . ASP A 1 83 ? 5.823 -20.797 -11.340 1.00 97.69 83 ASP A O 1
ATOM 632 N N . PRO A 1 84 ? 6.762 -22.552 -12.389 1.00 97.44 84 PRO A N 1
ATOM 633 C CA . PRO A 1 84 ? 5.615 -22.796 -13.262 1.00 97.44 84 PRO A CA 1
ATOM 634 C C . PRO A 1 84 ? 4.310 -23.085 -12.518 1.00 97.44 84 PRO A C 1
ATOM 636 O O . PRO A 1 84 ? 3.268 -22.567 -12.918 1.00 97.44 84 PRO A O 1
ATOM 639 N N . ASP A 1 85 ? 4.360 -23.861 -11.434 1.00 97.06 85 ASP A N 1
ATOM 640 C CA . ASP A 1 85 ? 3.162 -24.276 -10.699 1.00 97.06 85 ASP A CA 1
ATOM 641 C C . ASP A 1 85 ? 2.625 -23.116 -9.855 1.00 97.06 85 ASP A C 1
ATOM 643 O O . ASP A 1 85 ? 1.419 -22.851 -9.830 1.00 97.06 85 ASP A O 1
ATOM 647 N N . ALA A 1 86 ? 3.523 -22.364 -9.209 1.00 96.94 86 ALA A N 1
ATOM 648 C CA . ALA A 1 86 ? 3.139 -21.173 -8.456 1.00 96.94 86 ALA A CA 1
ATOM 649 C C . ALA A 1 86 ? 2.579 -20.074 -9.374 1.00 96.94 86 ALA A C 1
ATOM 651 O O . ALA A 1 86 ? 1.571 -19.447 -9.038 1.00 96.94 86 ALA A O 1
ATOM 652 N N . ARG A 1 87 ? 3.190 -19.865 -10.548 1.00 97.25 87 ARG A N 1
ATOM 653 C CA . ARG A 1 87 ? 2.714 -18.902 -11.547 1.00 97.25 87 ARG A CA 1
ATOM 654 C C . ARG A 1 87 ? 1.357 -19.299 -12.121 1.00 97.25 87 ARG A C 1
ATOM 656 O O . ARG A 1 87 ? 0.491 -18.435 -12.225 1.00 97.25 87 ARG A O 1
ATOM 663 N N . ALA A 1 88 ? 1.157 -20.570 -12.469 1.00 96.44 88 ALA A N 1
ATOM 664 C CA . ALA A 1 88 ? -0.132 -21.058 -12.954 1.00 96.44 88 ALA A CA 1
ATOM 665 C C . ALA A 1 88 ? -1.229 -20.830 -11.906 1.00 96.44 88 ALA A C 1
ATOM 667 O O . ALA A 1 88 ? -2.232 -20.187 -12.202 1.00 96.44 88 ALA A O 1
ATOM 668 N N . ARG A 1 89 ? -0.977 -21.223 -10.650 1.00 94.69 89 ARG A N 1
ATOM 669 C CA . ARG A 1 89 ? -1.919 -21.010 -9.544 1.00 94.69 89 ARG A CA 1
ATOM 670 C C . ARG A 1 89 ? -2.249 -19.536 -9.322 1.00 94.69 89 ARG A C 1
ATOM 672 O O . ARG A 1 89 ? -3.409 -19.203 -9.113 1.00 94.69 89 ARG A O 1
ATOM 679 N N . LEU A 1 90 ? -1.253 -18.648 -9.376 1.00 95.19 90 LEU A N 1
ATOM 680 C CA . LEU A 1 90 ? -1.491 -17.205 -9.292 1.00 95.19 90 LEU A CA 1
ATOM 681 C C . LEU A 1 90 ? -2.448 -16.737 -10.391 1.00 95.19 90 LEU A C 1
ATOM 683 O O . LEU A 1 90 ? -3.359 -15.961 -10.123 1.00 95.19 90 LEU A O 1
ATOM 687 N N . LEU A 1 91 ? -2.215 -17.162 -11.632 1.00 96.88 91 LEU A N 1
ATOM 688 C CA . LEU A 1 91 ? -3.035 -16.747 -12.764 1.00 96.88 91 LEU A CA 1
ATOM 689 C C . LEU A 1 91 ? -4.454 -17.304 -12.670 1.00 96.88 91 LEU A C 1
ATOM 691 O O . LEU A 1 91 ? -5.399 -16.564 -12.938 1.00 96.88 91 LEU A O 1
ATOM 695 N N . ASP A 1 92 ? -4.608 -18.551 -12.236 1.00 96.06 92 ASP A N 1
ATOM 696 C CA . ASP A 1 92 ? -5.916 -19.159 -12.001 1.00 96.06 92 ASP A CA 1
ATOM 697 C C . ASP A 1 92 ? -6.688 -18.397 -10.913 1.00 96.06 92 ASP A C 1
ATOM 699 O O . ASP A 1 92 ? -7.857 -18.068 -11.103 1.00 96.06 92 ASP A O 1
ATOM 703 N N . ASP A 1 93 ? -6.028 -18.023 -9.813 1.00 95.00 93 ASP A N 1
ATOM 704 C CA . ASP A 1 93 ? -6.629 -17.214 -8.742 1.00 95.00 93 ASP A CA 1
ATOM 705 C C . ASP A 1 93 ? -7.000 -15.809 -9.226 1.00 95.00 93 ASP A C 1
ATOM 707 O O . ASP A 1 93 ? -8.006 -15.235 -8.810 1.00 95.00 93 ASP A O 1
ATOM 711 N N . LEU A 1 94 ? -6.178 -15.240 -10.104 1.00 95.56 94 LEU A N 1
ATOM 712 C CA . LEU A 1 94 ? -6.343 -13.890 -10.617 1.00 95.56 94 LEU A CA 1
ATOM 713 C C . LEU A 1 94 ? -7.518 -13.799 -11.599 1.00 95.56 94 LEU A C 1
ATOM 715 O O . LEU A 1 94 ? -8.381 -12.928 -11.446 1.00 95.56 94 LEU A O 1
ATOM 719 N N . TYR A 1 95 ? -7.564 -14.708 -12.574 1.00 96.81 95 TYR A N 1
ATOM 720 C CA . TYR A 1 95 ? -8.474 -14.661 -13.722 1.00 96.81 95 TYR A CA 1
ATOM 721 C C . TYR A 1 95 ? -9.676 -15.610 -13.628 1.00 96.81 95 TYR A C 1
ATOM 723 O O . TYR A 1 95 ? -10.648 -15.397 -14.349 1.00 96.81 95 TYR A O 1
ATOM 731 N N . GLY A 1 96 ? -9.628 -16.634 -12.773 1.00 95.88 96 GLY A N 1
ATOM 732 C CA . GLY A 1 96 ? -10.722 -17.588 -12.577 1.00 95.88 96 GLY A CA 1
ATOM 733 C C . GLY A 1 96 ? -11.878 -17.034 -11.741 1.00 95.88 96 GLY A C 1
ATOM 734 O O . GLY A 1 96 ? -11.919 -15.858 -11.383 1.00 95.88 96 GLY A O 1
ATOM 735 N N . ASP A 1 97 ? -12.839 -17.882 -11.390 1.00 96.62 97 ASP A N 1
ATOM 736 C CA . ASP A 1 97 ? -13.956 -17.473 -10.535 1.00 96.62 97 ASP A CA 1
ATOM 737 C C . ASP A 1 97 ? -13.505 -17.214 -9.088 1.00 96.62 97 ASP A C 1
ATOM 739 O O . ASP A 1 97 ? -12.576 -17.838 -8.574 1.00 96.62 97 ASP A O 1
ATOM 743 N N . LEU A 1 98 ? -14.171 -16.285 -8.392 1.00 96.81 98 LEU A N 1
ATOM 744 C CA . LEU A 1 98 ? -13.979 -16.116 -6.949 1.00 96.81 98 LEU A CA 1
ATOM 745 C C . LEU A 1 98 ? -14.699 -17.244 -6.201 1.00 96.81 98 LEU A C 1
ATOM 747 O O . LEU A 1 98 ? -15.900 -17.155 -5.956 1.00 96.81 98 LEU A O 1
ATOM 751 N N . THR A 1 99 ? -13.966 -18.290 -5.831 1.00 97.50 99 THR A N 1
ATOM 752 C CA . THR A 1 99 ? -14.495 -19.399 -5.026 1.00 97.50 99 THR A CA 1
ATOM 753 C C . THR A 1 99 ? -14.112 -19.268 -3.554 1.00 97.50 99 THR A C 1
ATOM 755 O O . THR A 1 99 ? -13.173 -18.549 -3.197 1.00 97.50 99 THR A O 1
ATOM 758 N N . ASP A 1 100 ? -14.798 -20.017 -2.687 1.00 97.00 100 ASP A N 1
ATOM 759 C CA . ASP A 1 100 ? -14.438 -20.115 -1.268 1.00 97.00 100 ASP A CA 1
ATOM 760 C C . ASP A 1 100 ? -12.998 -20.581 -1.066 1.00 97.00 100 ASP A C 1
ATOM 762 O O . ASP A 1 100 ? -12.324 -20.079 -0.168 1.00 97.00 100 ASP A O 1
ATOM 766 N N . ASP A 1 101 ? -12.502 -21.461 -1.938 1.00 96.44 101 ASP A N 1
ATOM 767 C CA . ASP A 1 101 ? -11.118 -21.923 -1.898 1.00 96.44 101 ASP A CA 1
ATOM 768 C C . ASP A 1 101 ? -10.132 -20.803 -2.242 1.00 96.44 101 ASP A C 1
ATOM 770 O O . ASP A 1 101 ? -9.032 -20.791 -1.688 1.00 96.44 101 ASP A O 1
ATOM 774 N N . VAL A 1 102 ? -10.469 -19.896 -3.176 1.00 97.00 102 VAL A N 1
ATOM 775 C CA . VAL A 1 102 ? -9.627 -18.731 -3.535 1.00 97.00 102 VAL A CA 1
ATOM 776 C C . VAL A 1 102 ? -9.511 -17.797 -2.338 1.00 97.00 102 VAL A C 1
ATOM 778 O O . VAL A 1 102 ? -8.413 -17.370 -1.984 1.00 97.00 102 VAL A O 1
ATOM 781 N N . VAL A 1 103 ? -10.635 -17.521 -1.676 1.00 97.75 103 VAL A N 1
ATOM 782 C CA . VAL A 1 103 ? -10.646 -16.690 -0.469 1.00 97.75 103 VAL A CA 1
ATOM 783 C C . VAL A 1 103 ? -9.894 -17.392 0.660 1.00 97.75 103 VAL A C 1
ATOM 785 O O . VAL A 1 103 ? -9.001 -16.798 1.248 1.00 97.75 103 VAL A O 1
ATOM 788 N N . GLY A 1 104 ? -10.185 -18.668 0.923 1.00 96.06 104 GLY A N 1
ATOM 789 C CA . GLY A 1 104 ? -9.602 -19.431 2.028 1.00 96.06 104 GLY A CA 1
ATOM 790 C C . GLY A 1 104 ? -8.089 -19.628 1.929 1.00 96.06 104 GLY A C 1
ATOM 791 O O . GLY A 1 104 ? -7.425 -19.734 2.954 1.00 96.06 104 GLY A O 1
ATOM 792 N N . ARG A 1 105 ? -7.520 -19.636 0.716 1.00 96.00 105 ARG A N 1
ATOM 793 C CA . ARG A 1 105 ? -6.063 -19.709 0.530 1.00 96.00 105 ARG A CA 1
ATOM 794 C C . ARG A 1 105 ? -5.364 -18.357 0.530 1.00 96.00 105 ARG A C 1
ATOM 796 O O . ARG A 1 105 ? -4.138 -18.350 0.527 1.00 96.00 105 ARG A O 1
ATOM 803 N N . SER A 1 106 ? -6.084 -17.237 0.481 1.00 98.12 106 SER A N 1
ATOM 804 C CA . SER A 1 106 ? -5.471 -15.907 0.483 1.00 98.12 106 SER A CA 1
ATOM 805 C C . SER A 1 106 ? -4.780 -15.626 1.818 1.00 98.12 106 SER A C 1
ATOM 807 O O . SER A 1 106 ? -5.359 -15.870 2.881 1.00 98.12 106 SER A O 1
ATOM 809 N N . HIS A 1 107 ? -3.575 -15.051 1.771 1.00 98.19 107 HIS A N 1
ATOM 810 C CA . HIS A 1 107 ? -2.893 -14.602 2.982 1.00 98.19 107 HIS A CA 1
ATOM 811 C C . HIS A 1 107 ? -3.690 -13.508 3.705 1.00 98.19 107 HIS A C 1
ATOM 813 O O . HIS A 1 107 ? -3.896 -13.574 4.915 1.00 98.19 107 HIS A O 1
ATOM 819 N N . PHE A 1 108 ? -4.231 -12.544 2.952 1.00 98.19 108 PHE A N 1
ATOM 820 C CA . PHE A 1 108 ? -5.068 -11.482 3.507 1.00 98.19 108 PHE A CA 1
ATOM 821 C C . PHE A 1 108 ? -6.289 -12.025 4.258 1.00 98.19 108 PHE A C 1
ATOM 823 O O . PHE A 1 108 ? -6.553 -11.634 5.395 1.00 98.19 108 PHE A O 1
ATOM 830 N N . ALA A 1 109 ? -7.008 -12.968 3.647 1.00 98.31 109 ALA A N 1
ATOM 831 C CA . ALA A 1 109 ? -8.158 -13.594 4.287 1.00 98.31 109 ALA A CA 1
ATOM 832 C C . ALA A 1 109 ? -7.762 -14.407 5.526 1.00 98.31 109 ALA A C 1
ATOM 834 O O . ALA A 1 109 ? -8.456 -14.354 6.539 1.00 98.31 109 ALA A O 1
ATOM 835 N N . SER A 1 110 ? -6.626 -15.106 5.464 1.00 98.19 110 SER A N 1
ATOM 836 C CA . SER A 1 110 ? -6.096 -15.884 6.586 1.00 98.19 110 SER A CA 1
ATOM 837 C C . SER A 1 110 ? -5.754 -14.988 7.782 1.00 98.19 110 SER A C 1
ATOM 839 O O . SER A 1 110 ? -6.107 -15.321 8.911 1.00 98.19 110 SER A O 1
ATOM 841 N N . MET A 1 111 ? -5.152 -13.812 7.554 1.00 97.75 111 MET A N 1
ATOM 842 C CA . MET A 1 111 ? -4.908 -12.821 8.614 1.00 97.75 111 MET A CA 1
ATOM 843 C C . MET A 1 111 ? -6.212 -12.331 9.263 1.00 97.75 111 MET A C 1
ATOM 845 O O . MET A 1 111 ? -6.302 -12.243 10.490 1.00 97.75 111 MET A O 1
ATOM 849 N N . LEU A 1 112 ? -7.236 -12.030 8.456 1.00 98.38 112 LEU A N 1
ATOM 850 C CA . LEU A 1 112 ? -8.541 -11.592 8.961 1.00 98.38 112 LEU A CA 1
ATOM 851 C C . LEU A 1 112 ? -9.255 -12.689 9.758 1.00 98.38 112 LEU A C 1
ATOM 853 O O . LEU A 1 112 ? -9.874 -12.388 10.778 1.00 98.38 112 LEU A O 1
ATOM 857 N N . ASP A 1 113 ? -9.146 -13.950 9.341 1.00 97.75 113 ASP A N 1
ATOM 858 C CA . ASP A 1 113 ? -9.722 -15.078 10.074 1.00 97.75 113 ASP A CA 1
ATOM 859 C C . ASP A 1 113 ? -9.008 -15.322 11.413 1.00 97.75 113 ASP A C 1
ATOM 861 O O . ASP A 1 113 ? -9.676 -15.496 12.434 1.00 97.75 113 ASP A O 1
ATOM 865 N N . ARG A 1 114 ? -7.666 -15.237 11.436 1.00 97.88 114 ARG A N 1
ATOM 866 C CA . ARG A 1 114 ? -6.848 -15.376 12.656 1.00 97.88 114 ARG A CA 1
ATOM 867 C C . ARG A 1 114 ? -7.143 -14.296 13.693 1.00 97.88 114 ARG A C 1
ATOM 869 O O . ARG A 1 114 ? -7.214 -14.588 14.886 1.00 97.88 114 ARG A O 1
ATOM 876 N N . HIS A 1 115 ? -7.269 -13.044 13.256 1.00 98.38 115 HIS A N 1
ATOM 877 C CA . HIS A 1 115 ? -7.352 -11.904 14.170 1.00 98.38 115 HIS A CA 1
ATOM 878 C C . HIS A 1 115 ? -8.756 -11.371 14.405 1.00 98.38 115 HIS A C 1
ATOM 880 O O . HIS A 1 115 ? -8.954 -10.685 15.408 1.00 98.38 115 HIS A O 1
ATOM 886 N N . ARG A 1 116 ? -9.709 -11.667 13.514 1.00 98.44 116 ARG A N 1
ATOM 887 C CA . ARG A 1 116 ? -11.091 -11.169 13.571 1.00 98.44 116 ARG A CA 1
ATOM 888 C C . ARG A 1 116 ? -11.157 -9.666 13.901 1.00 98.44 116 ARG A C 1
ATOM 890 O O . ARG A 1 116 ? -11.777 -9.295 14.899 1.00 98.44 116 ARG A O 1
ATOM 897 N N . PRO A 1 117 ? -10.473 -8.792 13.134 1.00 98.62 117 PRO A N 1
ATOM 898 C CA . PRO A 1 117 ? -10.410 -7.382 13.483 1.00 98.62 117 PRO A CA 1
ATOM 899 C C . PRO A 1 117 ? -11.768 -6.706 13.299 1.00 98.62 117 PRO A C 1
ATOM 901 O O . PRO A 1 117 ? -12.429 -6.866 12.270 1.00 98.62 117 PRO A O 1
ATOM 904 N N . ASP A 1 118 ? -12.142 -5.894 14.284 1.00 98.81 118 ASP A N 1
ATOM 905 C CA . ASP A 1 118 ? -13.296 -5.005 14.206 1.00 98.81 118 ASP A CA 1
ATOM 906 C C . ASP A 1 118 ? -13.028 -3.849 13.225 1.00 98.81 118 ASP A C 1
ATOM 908 O O . ASP A 1 118 ? -13.943 -3.380 12.546 1.00 98.81 118 ASP A O 1
ATOM 912 N N . ILE A 1 119 ? -11.772 -3.390 13.170 1.00 98.81 119 ILE A N 1
ATOM 913 C CA . ILE A 1 119 ? -11.312 -2.259 12.361 1.00 98.81 119 ILE A CA 1
ATOM 914 C C . ILE A 1 119 ? -10.069 -2.680 11.577 1.00 98.81 119 ILE A C 1
ATOM 916 O O . ILE A 1 119 ? -9.116 -3.207 12.150 1.00 98.81 119 ILE A O 1
ATOM 920 N N . VAL A 1 120 ? -10.054 -2.390 10.282 1.00 98.88 120 VAL A N 1
ATOM 921 C CA . VAL A 1 120 ? -8.868 -2.503 9.431 1.00 98.88 120 VAL A CA 1
ATOM 922 C C . VAL A 1 120 ? -8.480 -1.105 8.967 1.00 98.88 120 VAL A C 1
ATOM 924 O O . VAL A 1 120 ? -9.297 -0.409 8.366 1.00 98.88 120 VAL A O 1
ATOM 927 N N . VAL A 1 121 ? -7.241 -0.696 9.232 1.00 98.75 121 VAL A N 1
ATOM 928 C CA . VAL A 1 121 ? -6.646 0.501 8.626 1.00 98.75 121 VAL A CA 1
ATOM 929 C C . VAL A 1 121 ? -5.581 0.045 7.643 1.00 98.75 121 VAL A C 1
ATOM 931 O O . VAL A 1 121 ? -4.621 -0.624 8.021 1.00 98.75 121 VAL A O 1
ATOM 934 N N . ASP A 1 122 ? -5.769 0.382 6.374 1.00 98.50 122 ASP A N 1
ATOM 935 C CA . ASP A 1 122 ? -4.875 -0.000 5.293 1.00 98.50 122 ASP A CA 1
ATOM 936 C C . ASP A 1 122 ? -3.948 1.155 4.899 1.00 98.50 122 ASP A C 1
ATOM 938 O O . ASP A 1 122 ? -4.336 2.046 4.142 1.00 98.50 122 ASP A O 1
ATOM 942 N N . CYS A 1 123 ? -2.700 1.100 5.371 1.00 96.81 123 CYS A N 1
ATOM 943 C CA . CYS A 1 123 ? -1.634 2.043 5.032 1.00 96.81 123 CYS A CA 1
ATOM 944 C C . CYS A 1 123 ? -0.740 1.562 3.872 1.00 96.81 123 CYS A C 1
ATOM 946 O O . CYS A 1 123 ? 0.209 2.257 3.506 1.00 96.81 123 CYS A O 1
ATOM 948 N N . VAL A 1 124 ? -0.994 0.387 3.284 1.00 95.38 124 VAL A N 1
ATOM 949 C CA . VAL A 1 124 ? -0.172 -0.161 2.193 1.00 95.38 124 VAL A CA 1
ATOM 950 C C . VAL A 1 124 ? -0.436 0.617 0.913 1.00 95.38 124 VAL A C 1
ATOM 952 O O . VAL A 1 124 ? -1.572 0.746 0.473 1.00 95.38 124 VAL A O 1
ATOM 955 N N . ASN A 1 125 ? 0.591 1.084 0.209 1.00 91.19 125 ASN A N 1
ATOM 956 C CA . ASN A 1 125 ? 0.365 1.754 -1.070 1.00 91.19 125 ASN A CA 1
ATOM 957 C C . ASN A 1 125 ? 0.098 0.748 -2.211 1.00 91.19 125 ASN A C 1
ATOM 959 O O . ASN A 1 125 ? 0.956 0.497 -3.056 1.00 91.19 125 ASN A O 1
ATOM 963 N N . THR A 1 126 ? -1.113 0.181 -2.257 1.00 94.31 126 THR A N 1
ATOM 964 C CA . THR A 1 126 ? -1.558 -0.808 -3.262 1.00 94.31 126 THR A CA 1
ATOM 965 C C . THR A 1 126 ? -1.316 -0.329 -4.695 1.00 94.31 126 THR A C 1
ATOM 967 O O . THR A 1 126 ? -0.895 -1.097 -5.558 1.00 94.31 126 THR A O 1
ATOM 970 N N . ALA A 1 127 ? -1.540 0.964 -4.957 1.00 91.88 127 ALA A N 1
ATOM 971 C CA . ALA A 1 127 ? -1.322 1.544 -6.276 1.00 91.88 127 ALA A CA 1
ATOM 972 C C . ALA A 1 127 ? 0.161 1.529 -6.674 1.00 91.88 127 ALA A C 1
ATOM 974 O O . ALA A 1 127 ? 0.478 1.174 -7.808 1.00 91.88 127 ALA A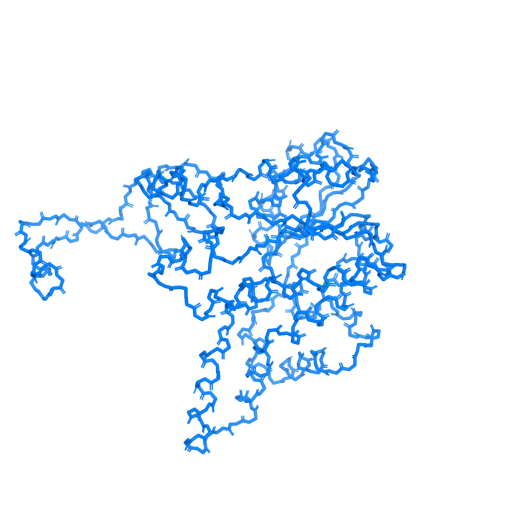 O 1
ATOM 975 N N . THR A 1 128 ? 1.068 1.855 -5.745 1.00 88.31 128 THR A N 1
ATOM 976 C CA . THR A 1 128 ? 2.518 1.696 -5.943 1.00 88.31 128 THR A CA 1
ATOM 977 C C . THR A 1 128 ? 2.875 0.228 -6.173 1.00 88.31 128 THR A C 1
ATOM 979 O O . THR A 1 128 ? 3.534 -0.078 -7.165 1.00 88.31 128 THR A O 1
ATOM 982 N N . ALA A 1 129 ? 2.394 -0.683 -5.318 1.00 91.38 129 ALA A N 1
ATOM 983 C CA . ALA A 1 129 ? 2.718 -2.110 -5.389 1.00 91.38 129 ALA A CA 1
ATOM 984 C C . ALA A 1 129 ? 2.385 -2.736 -6.758 1.00 91.38 129 ALA A C 1
ATOM 986 O O . ALA A 1 129 ? 3.138 -3.571 -7.262 1.00 91.38 129 ALA A O 1
ATOM 987 N N . PHE A 1 130 ? 1.293 -2.306 -7.398 1.00 92.69 130 PHE A N 1
ATOM 988 C CA . PHE A 1 130 ? 0.931 -2.774 -8.738 1.00 92.69 130 PHE A CA 1
ATOM 989 C C . PHE A 1 130 ? 1.614 -1.986 -9.855 1.00 92.69 130 PHE A C 1
ATOM 991 O O . PHE A 1 130 ? 2.190 -2.597 -10.752 1.00 92.69 130 PHE A O 1
ATOM 998 N N . ALA A 1 131 ? 1.615 -0.650 -9.810 1.00 87.62 131 ALA A N 1
ATOM 999 C CA . ALA A 1 131 ? 2.166 0.165 -10.896 1.00 87.62 131 ALA A CA 1
ATOM 1000 C C . ALA A 1 131 ? 3.668 -0.079 -11.131 1.00 87.62 131 ALA A C 1
ATOM 1002 O O . ALA A 1 131 ? 4.140 -0.020 -12.270 1.00 87.62 131 ALA A O 1
ATOM 1003 N N . TYR A 1 132 ? 4.416 -0.414 -10.076 1.00 84.50 132 TYR A N 1
ATOM 1004 C CA . TYR A 1 132 ? 5.861 -0.650 -10.150 1.00 84.50 132 TYR A CA 1
ATOM 1005 C C . TYR A 1 132 ? 6.225 -1.985 -10.804 1.00 84.50 132 TYR A C 1
ATOM 1007 O O . TYR A 1 132 ? 7.380 -2.193 -11.171 1.00 84.50 132 TYR A O 1
ATOM 1015 N N . GLN A 1 133 ? 5.246 -2.858 -11.053 1.00 90.19 133 GLN A N 1
ATOM 1016 C CA . GLN A 1 133 ? 5.447 -4.063 -11.860 1.00 90.19 133 GLN A CA 1
ATOM 1017 C C . GLN A 1 133 ? 5.683 -3.737 -13.351 1.00 90.19 133 GLN A C 1
ATOM 1019 O O . GLN A 1 133 ? 6.071 -4.614 -14.117 1.00 90.19 133 GLN A O 1
ATOM 1024 N N . ASN A 1 134 ? 5.497 -2.473 -13.756 1.00 90.00 134 ASN A N 1
ATOM 1025 C CA . ASN A 1 134 ? 5.877 -1.914 -15.054 1.00 90.00 134 ASN A CA 1
ATOM 1026 C C . ASN A 1 134 ? 5.306 -2.684 -16.259 1.00 90.00 134 ASN A C 1
ATOM 1028 O O . ASN A 1 134 ? 6.029 -3.249 -17.088 1.00 90.00 134 ASN A O 1
ATOM 1032 N N . VAL A 1 135 ? 3.978 -2.629 -16.399 1.00 93.50 135 VAL A N 1
ATOM 1033 C CA . VAL A 1 135 ? 3.241 -3.229 -17.524 1.00 93.50 135 VAL A CA 1
ATOM 1034 C C . VAL A 1 135 ? 3.752 -2.762 -18.888 1.00 93.50 135 VAL A C 1
ATOM 1036 O O . VAL A 1 135 ? 3.711 -3.522 -19.849 1.00 93.50 135 VAL A O 1
ATOM 1039 N N . PHE A 1 136 ? 4.284 -1.539 -18.984 1.00 93.31 136 PHE A N 1
ATOM 1040 C CA . PHE A 1 136 ? 4.800 -0.982 -20.235 1.00 93.31 136 PHE A CA 1
ATOM 1041 C C . PHE A 1 136 ? 6.089 -1.672 -20.685 1.00 93.31 136 PHE A C 1
ATOM 1043 O O . PHE A 1 136 ? 6.228 -1.995 -21.867 1.00 93.31 136 PHE A O 1
ATOM 1050 N N . ALA A 1 137 ? 7.014 -1.928 -19.755 1.00 92.94 137 ALA A N 1
ATOM 1051 C CA . ALA A 1 137 ? 8.217 -2.700 -20.044 1.00 92.94 137 ALA A CA 1
ATOM 1052 C C . ALA A 1 137 ? 7.864 -4.153 -20.383 1.00 92.94 137 ALA A C 1
ATOM 1054 O O . ALA A 1 137 ? 8.352 -4.681 -21.379 1.00 92.94 137 ALA A O 1
ATOM 1055 N N . SER A 1 138 ? 6.955 -4.763 -19.615 1.00 95.06 138 SER A N 1
ATOM 1056 C CA . SER A 1 138 ? 6.482 -6.127 -19.872 1.00 95.06 138 SER A CA 1
ATOM 1057 C C . SER A 1 138 ? 5.830 -6.268 -21.256 1.00 95.06 138 SER A C 1
ATOM 1059 O O . SER A 1 138 ? 6.176 -7.181 -22.000 1.00 95.06 138 SER A O 1
ATOM 1061 N N . ALA A 1 139 ? 4.953 -5.336 -21.646 1.00 96.06 139 ALA A N 1
ATOM 1062 C CA . ALA A 1 139 ? 4.313 -5.336 -22.962 1.00 96.06 139 ALA A CA 1
ATOM 1063 C C . ALA A 1 139 ? 5.324 -5.150 -24.105 1.00 96.06 139 ALA A C 1
ATOM 1065 O O . ALA A 1 139 ? 5.221 -5.809 -25.138 1.00 96.06 139 ALA A O 1
ATOM 1066 N N . SER A 1 140 ? 6.310 -4.265 -23.921 1.00 96.25 140 SER A N 1
ATOM 1067 C CA . SER A 1 140 ? 7.356 -4.025 -24.924 1.00 96.25 140 SER A CA 1
ATOM 1068 C C . SER A 1 140 ? 8.221 -5.270 -25.135 1.00 96.25 140 SER A C 1
ATOM 1070 O O . SER A 1 140 ? 8.468 -5.648 -26.278 1.00 96.25 140 SER A O 1
ATOM 1072 N N . LEU A 1 141 ? 8.616 -5.938 -24.045 1.00 95.56 141 LEU A N 1
ATOM 1073 C CA . LEU A 1 141 ? 9.381 -7.183 -24.096 1.00 95.56 141 LEU A CA 1
ATOM 1074 C C . LEU A 1 141 ? 8.581 -8.311 -24.760 1.00 95.56 141 LEU A C 1
ATOM 1076 O O . LEU A 1 141 ? 9.096 -8.980 -25.651 1.00 95.56 141 LEU A O 1
ATOM 1080 N N . LEU A 1 142 ? 7.314 -8.491 -24.370 1.00 96.94 142 LEU A N 1
ATOM 1081 C CA . LEU A 1 142 ? 6.453 -9.521 -24.952 1.00 96.94 142 LEU A CA 1
ATOM 1082 C C . LEU A 1 142 ? 6.266 -9.306 -26.460 1.00 96.94 142 LEU A C 1
ATOM 1084 O O . LEU A 1 142 ? 6.322 -10.260 -27.233 1.00 96.94 142 LEU A O 1
ATOM 1088 N N . ARG A 1 143 ? 6.088 -8.050 -26.890 1.00 97.19 143 ARG A N 1
ATOM 1089 C CA . ARG A 1 143 ? 5.978 -7.707 -28.311 1.00 97.19 143 ARG A CA 1
ATOM 1090 C C . ARG A 1 143 ? 7.270 -8.006 -29.069 1.00 97.19 143 ARG A C 1
ATOM 1092 O O . ARG A 1 143 ? 7.202 -8.613 -30.127 1.00 97.19 143 ARG A O 1
ATOM 1099 N N . GLN A 1 144 ? 8.426 -7.643 -28.517 1.00 97.00 144 GLN A N 1
ATOM 1100 C CA . GLN A 1 144 ? 9.723 -7.951 -29.125 1.00 97.00 144 GLN A CA 1
ATOM 1101 C C . GLN A 1 144 ? 9.917 -9.463 -29.306 1.00 97.00 144 GLN A C 1
ATOM 1103 O O . GLN A 1 144 ? 10.355 -9.907 -30.363 1.00 97.00 144 GLN A O 1
ATOM 1108 N N . GLN A 1 145 ? 9.558 -10.257 -28.295 1.00 96.81 145 GLN A N 1
ATOM 1109 C CA . GLN A 1 145 ? 9.624 -11.717 -28.373 1.00 96.81 145 GLN A CA 1
ATOM 1110 C C . GLN A 1 145 ? 8.651 -12.277 -29.414 1.00 96.81 145 GLN A C 1
ATOM 1112 O O . GLN A 1 145 ? 8.998 -13.204 -30.139 1.00 96.81 145 GLN A O 1
ATOM 1117 N N . ALA A 1 146 ? 7.446 -11.713 -29.525 1.00 97.00 146 ALA A N 1
ATOM 1118 C CA . ALA A 1 146 ? 6.494 -12.095 -30.564 1.00 97.00 146 ALA A CA 1
ATOM 1119 C C . ALA A 1 146 ? 7.023 -11.779 -31.971 1.00 97.00 146 ALA A C 1
ATOM 1121 O O . ALA A 1 146 ? 6.962 -12.645 -32.842 1.00 97.00 146 ALA A O 1
ATOM 1122 N N . ASP A 1 147 ? 7.602 -10.593 -32.170 1.00 97.56 147 ASP A N 1
ATOM 1123 C CA . ASP A 1 147 ? 8.188 -10.172 -33.448 1.00 97.56 147 ASP A CA 1
ATOM 1124 C C . ASP A 1 147 ? 9.388 -11.058 -33.848 1.00 97.56 147 ASP A C 1
ATOM 1126 O O . ASP A 1 147 ? 9.593 -11.327 -35.031 1.00 97.56 147 ASP A O 1
ATOM 1130 N N . ALA A 1 148 ? 10.148 -11.564 -32.871 1.00 96.88 148 ALA A N 1
ATOM 1131 C CA . ALA A 1 148 ? 11.251 -12.505 -33.084 1.00 96.88 148 ALA A CA 1
ATOM 1132 C C . ALA A 1 148 ? 10.804 -13.972 -33.271 1.00 96.88 148 ALA A C 1
ATOM 1134 O O . ALA A 1 148 ? 11.629 -14.827 -33.582 1.00 96.88 148 ALA A O 1
ATOM 1135 N N . GLY A 1 149 ? 9.517 -14.292 -33.078 1.00 96.19 149 GLY A N 1
ATOM 1136 C CA . GLY A 1 149 ? 9.025 -15.676 -33.073 1.00 96.19 149 GLY A CA 1
ATOM 1137 C C . GLY A 1 149 ? 9.428 -16.483 -31.828 1.00 96.19 149 GLY A C 1
ATOM 1138 O O . GLY A 1 149 ? 9.345 -17.708 -31.833 1.00 96.19 149 GLY A O 1
ATOM 1139 N N . GLU A 1 150 ? 9.844 -15.806 -30.757 1.00 95.25 150 GLU A N 1
ATOM 1140 C CA . GLU A 1 150 ? 10.359 -16.375 -29.501 1.00 95.25 150 GLU A CA 1
ATOM 1141 C C . GLU A 1 150 ? 9.347 -16.278 -28.342 1.00 95.25 150 GLU A C 1
ATOM 1143 O O . GLU A 1 150 ? 9.673 -16.547 -27.184 1.00 95.25 150 GLU A O 1
ATOM 1148 N N . CYS A 1 151 ? 8.105 -15.869 -28.621 1.00 96.12 151 CYS A N 1
ATOM 1149 C CA . CYS A 1 151 ? 7.072 -15.710 -27.599 1.00 96.12 151 CYS A CA 1
ATOM 1150 C C . CYS A 1 151 ? 6.667 -17.065 -27.003 1.00 96.12 151 CYS A C 1
ATOM 1152 O O . CYS A 1 151 ? 5.961 -17.863 -27.624 1.00 96.12 151 CYS A O 1
ATOM 1154 N N . SER A 1 152 ? 7.115 -17.318 -25.775 1.00 96.06 152 SER A N 1
ATOM 1155 C CA . SER A 1 152 ? 6.778 -18.522 -25.023 1.00 96.06 152 SER A CA 1
ATOM 1156 C C . SER A 1 152 ? 5.487 -18.343 -24.219 1.00 96.06 152 SER A C 1
ATOM 1158 O O . SER A 1 152 ? 5.085 -17.231 -23.869 1.00 96.06 152 SER A O 1
ATOM 1160 N N . ARG A 1 153 ? 4.855 -19.462 -23.841 1.00 95.88 153 ARG A N 1
ATOM 1161 C CA . ARG A 1 153 ? 3.722 -19.455 -22.900 1.00 95.88 153 ARG A CA 1
ATOM 1162 C C . ARG A 1 153 ? 4.082 -18.755 -21.585 1.00 95.88 153 ARG A C 1
ATOM 1164 O O . ARG A 1 153 ? 3.287 -17.979 -21.070 1.00 95.88 153 ARG A O 1
ATOM 1171 N N . GLU A 1 154 ? 5.287 -18.990 -21.073 1.00 96.12 154 GLU A N 1
ATOM 1172 C CA . GLU A 1 154 ? 5.777 -18.337 -19.858 1.00 96.12 154 GLU A CA 1
ATOM 1173 C C . GLU A 1 154 ? 5.841 -16.810 -20.007 1.00 96.12 154 GLU A C 1
ATOM 1175 O O . GLU A 1 154 ? 5.454 -16.091 -19.086 1.00 96.12 154 GLU A O 1
ATOM 1180 N N . ALA A 1 155 ? 6.292 -16.298 -21.157 1.00 96.19 155 ALA A N 1
ATOM 1181 C CA . ALA A 1 155 ? 6.326 -14.860 -21.411 1.00 96.19 155 ALA A CA 1
ATOM 1182 C C . ALA A 1 155 ? 4.920 -14.241 -21.350 1.00 96.19 155 ALA A C 1
ATOM 1184 O O . ALA A 1 155 ? 4.725 -13.200 -20.715 1.00 96.19 155 ALA A O 1
ATOM 1185 N N . VAL A 1 156 ? 3.931 -14.920 -21.943 1.00 97.25 156 VAL A N 1
ATOM 1186 C CA . VAL A 1 156 ? 2.516 -14.524 -21.875 1.00 97.25 156 VAL A CA 1
ATOM 1187 C C . VAL A 1 156 ? 2.013 -14.547 -20.431 1.00 97.25 156 VAL A C 1
ATOM 1189 O O . VAL A 1 156 ? 1.462 -13.557 -19.959 1.00 97.25 156 VAL A O 1
ATOM 1192 N N . GLU A 1 157 ? 2.246 -15.637 -19.701 1.00 97.62 157 GLU A N 1
ATOM 1193 C CA . GLU A 1 157 ? 1.830 -15.798 -18.302 1.00 97.62 157 GLU A CA 1
ATOM 1194 C C . GLU A 1 157 ? 2.418 -14.709 -17.388 1.00 97.62 157 GLU A C 1
ATOM 1196 O O . GLU A 1 157 ? 1.700 -14.100 -16.593 1.00 97.62 157 GLU A O 1
ATOM 1201 N N . ARG A 1 158 ? 3.711 -14.395 -17.534 1.00 96.69 158 ARG A N 1
ATOM 1202 C CA . ARG A 1 158 ? 4.368 -13.312 -16.783 1.00 96.69 158 ARG A CA 1
ATOM 1203 C C . ARG A 1 158 ? 3.771 -11.940 -17.104 1.00 96.69 158 ARG A C 1
ATOM 1205 O O . ARG A 1 158 ? 3.620 -11.109 -16.203 1.00 96.69 158 ARG A O 1
ATOM 1212 N N . HIS A 1 159 ? 3.414 -11.693 -18.364 1.00 97.25 159 HIS A N 1
ATOM 1213 C CA . HIS A 1 159 ? 2.734 -10.460 -18.749 1.00 97.25 159 HIS A CA 1
ATOM 1214 C C . HIS A 1 159 ? 1.329 -10.365 -18.143 1.00 97.25 159 HIS A C 1
ATOM 1216 O O . HIS A 1 159 ? 0.992 -9.347 -17.538 1.00 97.25 159 HIS A O 1
ATOM 1222 N N . LEU A 1 160 ? 0.541 -11.442 -18.222 1.00 97.75 160 LEU A N 1
ATOM 1223 C CA . LEU A 1 160 ? -0.791 -11.513 -17.617 1.00 97.75 160 LEU A CA 1
ATOM 1224 C C . LEU A 1 160 ? -0.742 -11.269 -16.105 1.00 97.75 160 LEU A C 1
ATOM 1226 O O . LEU A 1 160 ? -1.585 -10.545 -15.578 1.00 97.75 160 LEU A O 1
ATOM 1230 N N . ALA A 1 161 ? 0.271 -11.786 -15.409 1.00 95.88 161 ALA A N 1
ATOM 1231 C CA . ALA A 1 161 ? 0.449 -11.538 -13.980 1.00 95.88 161 ALA A CA 1
ATOM 1232 C C . ALA A 1 161 ? 0.736 -10.060 -13.649 1.00 95.88 161 ALA A C 1
ATOM 1234 O O . ALA A 1 161 ? 0.620 -9.667 -12.492 1.00 95.88 161 ALA A O 1
ATOM 1235 N N . THR A 1 162 ? 1.136 -9.246 -14.632 1.00 95.25 162 THR A N 1
ATOM 1236 C CA . THR A 1 162 ? 1.547 -7.838 -14.474 1.00 95.25 162 THR A CA 1
ATOM 1237 C C . THR A 1 162 ? 0.412 -6.850 -14.773 1.00 95.25 162 THR A C 1
ATOM 1239 O O . THR A 1 162 ? 0.534 -5.655 -14.503 1.00 95.25 162 THR A O 1
ATOM 1242 N N . LEU A 1 163 ? -0.725 -7.317 -15.301 1.00 96.44 163 LEU A N 1
ATOM 1243 C CA . LEU A 1 163 ? -1.881 -6.457 -15.552 1.00 96.44 163 LEU A CA 1
ATOM 1244 C C . LEU A 1 163 ? -2.467 -5.946 -14.227 1.00 96.44 163 LEU A C 1
ATOM 1246 O O . LEU A 1 163 ? -2.752 -6.717 -13.311 1.00 96.44 163 LEU A O 1
ATOM 1250 N N . TYR A 1 164 ? -2.646 -4.628 -14.118 1.00 95.81 164 TYR A N 1
ATOM 1251 C CA . TYR A 1 164 ? -2.983 -3.988 -12.842 1.00 95.81 164 TYR A CA 1
ATOM 1252 C C . TYR A 1 164 ? -4.429 -4.230 -12.402 1.00 95.81 164 TYR A C 1
ATOM 1254 O O . TYR A 1 164 ? -4.677 -4.534 -11.238 1.00 95.81 164 TYR A O 1
ATOM 1262 N N . LEU A 1 165 ? -5.395 -4.092 -13.320 1.00 96.56 165 LEU A N 1
ATOM 1263 C CA . LEU A 1 165 ? -6.817 -4.183 -12.973 1.00 96.56 165 LEU A CA 1
ATOM 1264 C C . LEU A 1 165 ? -7.235 -5.575 -12.487 1.00 96.56 165 LEU A C 1
ATOM 1266 O O . LEU A 1 165 ? -7.925 -5.619 -11.474 1.00 96.56 165 LEU A O 1
ATOM 1270 N N . PRO A 1 166 ? -6.813 -6.696 -13.109 1.00 97.12 166 PRO A N 1
ATOM 1271 C CA . PRO A 1 166 ? -7.110 -8.019 -12.565 1.00 97.12 166 PRO A CA 1
ATOM 1272 C C . PRO A 1 166 ? -6.635 -8.171 -11.116 1.00 97.12 166 PRO A C 1
ATOM 1274 O O . PRO A 1 166 ? -7.397 -8.640 -10.274 1.00 97.12 166 PRO A O 1
ATOM 1277 N N . GLN A 1 167 ? -5.419 -7.699 -10.800 1.00 96.94 167 GLN A N 1
ATOM 1278 C CA . GLN A 1 167 ? -4.849 -7.792 -9.447 1.00 96.94 167 GLN A CA 1
ATOM 1279 C C . GLN A 1 167 ? -5.664 -6.975 -8.450 1.00 96.94 167 GLN A C 1
ATOM 1281 O O . GLN A 1 167 ? -6.030 -7.467 -7.385 1.00 96.94 167 GLN A O 1
ATOM 1286 N N . LEU A 1 168 ? -6.012 -5.746 -8.827 1.00 97.81 168 LEU A N 1
ATOM 1287 C CA . LEU A 1 168 ? -6.800 -4.860 -7.987 1.00 97.81 168 LEU A CA 1
ATOM 1288 C C . LEU A 1 168 ? -8.226 -5.371 -7.759 1.00 97.81 168 LEU A C 1
ATOM 1290 O O . LEU A 1 168 ? -8.688 -5.390 -6.621 1.00 97.81 168 LEU A O 1
ATOM 1294 N N . ILE A 1 169 ? -8.912 -5.808 -8.817 1.00 98.19 169 ILE A N 1
ATOM 1295 C CA . ILE A 1 169 ? -10.276 -6.342 -8.728 1.00 98.19 169 ILE A CA 1
ATOM 1296 C C . ILE A 1 169 ? -10.287 -7.579 -7.830 1.00 98.19 169 ILE A C 1
ATOM 1298 O O . ILE A 1 169 ? -11.090 -7.643 -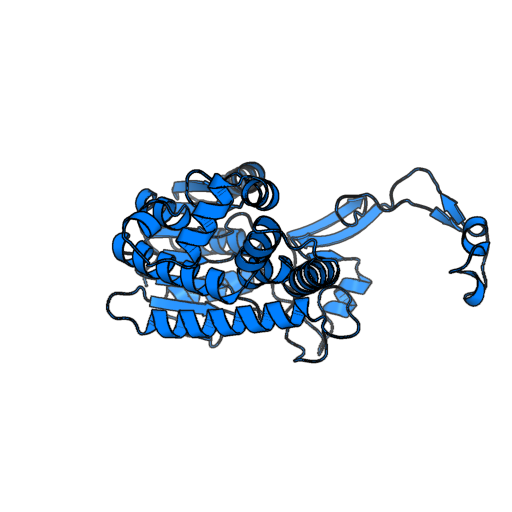6.899 1.00 98.19 169 ILE A O 1
ATOM 1302 N N . ARG A 1 170 ? -9.362 -8.522 -8.058 1.00 97.88 170 ARG A N 1
ATOM 1303 C CA . ARG A 1 170 ? -9.245 -9.735 -7.245 1.00 97.88 170 ARG A CA 1
ATOM 1304 C C . ARG A 1 170 ? -8.985 -9.412 -5.780 1.00 97.88 170 ARG A C 1
ATOM 1306 O O . ARG A 1 170 ? -9.615 -9.995 -4.900 1.00 97.88 170 ARG A O 1
ATOM 1313 N N . HIS A 1 171 ? -8.080 -8.473 -5.519 1.00 97.94 171 HIS A N 1
ATOM 1314 C CA . HIS A 1 171 ? -7.752 -8.058 -4.164 1.00 97.94 171 HIS A CA 1
ATOM 1315 C C . HIS A 1 171 ? -8.970 -7.471 -3.435 1.00 97.94 171 HIS A C 1
ATOM 1317 O O . HIS A 1 171 ? -9.279 -7.904 -2.328 1.00 97.94 171 HIS A O 1
ATOM 1323 N N . VAL A 1 172 ? -9.714 -6.561 -4.072 1.00 98.31 172 VAL A N 1
ATOM 1324 C CA . VAL A 1 172 ? -10.937 -5.967 -3.502 1.00 98.31 172 VAL A CA 1
ATOM 1325 C C . VAL A 1 172 ? -12.017 -7.024 -3.259 1.00 98.31 172 VAL A C 1
ATOM 1327 O O . VAL A 1 172 ? -12.685 -6.992 -2.226 1.00 98.31 172 VAL A O 1
ATOM 1330 N N . GLN A 1 173 ? -12.184 -7.973 -4.183 1.00 98.44 173 GLN A N 1
ATOM 1331 C CA . GLN A 1 173 ? -13.129 -9.083 -4.041 1.00 98.44 173 GLN A CA 1
ATOM 1332 C C . GLN A 1 173 ? -12.810 -9.958 -2.824 1.00 98.44 173 GLN A C 1
ATOM 1334 O O . GLN A 1 173 ? -13.695 -10.224 -2.010 1.00 98.44 173 GLN A O 1
ATOM 1339 N N . ILE A 1 174 ? -11.546 -10.369 -2.678 1.00 98.50 174 ILE A N 1
ATOM 1340 C CA . ILE A 1 174 ? -11.089 -11.127 -1.508 1.00 98.50 174 ILE A CA 1
ATOM 1341 C C . ILE A 1 174 ? -11.270 -10.296 -0.240 1.00 98.50 174 ILE A C 1
ATOM 1343 O O . ILE A 1 174 ? -11.743 -10.826 0.761 1.00 98.50 174 ILE A O 1
ATOM 1347 N N . ALA A 1 175 ? -10.930 -9.006 -0.275 1.00 98.31 175 ALA A N 1
ATOM 1348 C CA . ALA A 1 175 ? -11.021 -8.150 0.895 1.00 98.31 175 ALA A CA 1
ATOM 1349 C C . ALA A 1 175 ? -12.462 -8.005 1.394 1.00 98.31 175 ALA A C 1
ATOM 1351 O O . ALA A 1 175 ? -12.714 -8.193 2.583 1.00 98.31 175 ALA A O 1
ATOM 1352 N N . LEU A 1 176 ? -13.412 -7.751 0.489 1.00 98.56 176 LEU A N 1
ATOM 1353 C CA . LEU A 1 176 ? -14.838 -7.715 0.809 1.00 98.56 176 LEU A CA 1
ATOM 1354 C C . LEU A 1 176 ? -15.286 -9.025 1.463 1.00 98.56 176 LEU A C 1
ATOM 1356 O O . LEU A 1 176 ? -15.866 -9.008 2.546 1.00 98.56 176 LEU A O 1
ATOM 1360 N N . GLU A 1 177 ? -15.015 -10.158 0.820 1.00 98.44 177 GLU A N 1
ATOM 1361 C CA . GLU A 1 177 ? -15.514 -11.448 1.287 1.00 98.44 177 GLU A CA 1
ATOM 1362 C C . GLU A 1 177 ? -14.871 -11.868 2.618 1.00 98.44 177 GLU A C 1
ATOM 1364 O O . GLU A 1 177 ? -15.559 -12.297 3.545 1.00 98.44 177 GLU A O 1
ATOM 1369 N N . ALA A 1 178 ? -13.564 -11.664 2.768 1.00 98.38 178 ALA A N 1
ATOM 1370 C CA . ALA A 1 178 ? -12.852 -11.968 4.000 1.00 98.38 178 ALA A CA 1
ATOM 1371 C C . ALA A 1 178 ? -13.299 -11.080 5.172 1.00 98.38 178 ALA A C 1
ATOM 1373 O O . ALA A 1 178 ? -13.525 -11.588 6.269 1.00 98.38 178 ALA A O 1
ATOM 1374 N N . MET A 1 179 ? -13.494 -9.775 4.952 1.00 98.69 179 MET A N 1
ATOM 1375 C CA . MET A 1 179 ? -13.990 -8.866 5.992 1.00 98.69 179 MET A CA 1
ATOM 1376 C C . MET A 1 179 ? -15.421 -9.206 6.415 1.00 98.69 179 MET A C 1
ATOM 1378 O O . MET A 1 179 ? -15.730 -9.172 7.608 1.00 98.69 179 MET A O 1
ATOM 1382 N N . ARG A 1 180 ? -16.279 -9.619 5.471 1.00 98.12 180 ARG A N 1
ATOM 1383 C CA . ARG A 1 180 ? -17.627 -10.123 5.783 1.00 98.12 180 ARG A CA 1
ATOM 1384 C C . ARG A 1 180 ? -17.580 -11.369 6.661 1.00 98.12 180 ARG A C 1
ATOM 1386 O O . ARG A 1 180 ? -18.295 -11.429 7.658 1.00 98.12 180 ARG A O 1
ATOM 1393 N N . ARG A 1 181 ? -16.718 -12.340 6.335 1.00 97.62 181 ARG A N 1
ATOM 1394 C CA . ARG A 1 181 ? -16.522 -13.562 7.140 1.00 97.62 181 ARG A CA 1
ATOM 1395 C C . ARG A 1 181 ? -15.970 -13.261 8.527 1.00 97.62 181 ARG A C 1
ATOM 1397 O O . ARG A 1 181 ? -16.388 -13.898 9.493 1.00 97.62 181 ARG A O 1
ATOM 1404 N N . ALA A 1 182 ? -15.038 -12.314 8.620 1.00 98.00 182 ALA A N 1
ATOM 1405 C CA . ALA A 1 182 ? -14.413 -11.905 9.872 1.00 98.00 182 ALA A CA 1
ATOM 1406 C C . ALA A 1 182 ? -15.354 -11.090 10.774 1.00 98.00 182 ALA A C 1
ATOM 1408 O O . ALA A 1 182 ? -15.150 -11.080 11.986 1.00 98.00 182 ALA A O 1
ATOM 1409 N N . GLY A 1 183 ? -16.391 -10.464 10.206 1.00 97.88 183 GLY A N 1
ATOM 1410 C CA . GLY A 1 183 ? -17.280 -9.552 10.926 1.00 97.88 183 GLY A CA 1
ATOM 1411 C C . GLY A 1 183 ? -16.665 -8.167 11.140 1.00 97.88 183 GLY A C 1
ATOM 1412 O O . GLY A 1 183 ? -17.016 -7.487 12.102 1.00 97.88 183 GLY A O 1
ATOM 1413 N N . THR A 1 184 ? -15.737 -7.754 10.271 1.00 98.62 184 THR A N 1
ATOM 1414 C CA . THR A 1 184 ? -15.106 -6.431 10.333 1.00 98.62 184 THR A CA 1
ATOM 1415 C C . THR A 1 184 ? -16.159 -5.340 10.155 1.00 98.62 184 THR A C 1
ATOM 1417 O O . THR A 1 184 ? -16.967 -5.386 9.229 1.00 98.62 184 THR A O 1
ATOM 1420 N N . GLY A 1 185 ? -16.155 -4.353 11.051 1.00 98.06 185 GLY A N 1
ATOM 1421 C CA . GLY A 1 185 ? -17.120 -3.256 11.047 1.00 98.06 185 GLY A CA 1
ATOM 1422 C C . GLY A 1 185 ? -16.685 -2.070 10.191 1.00 98.06 185 GLY A C 1
ATOM 1423 O O . GLY A 1 185 ? -17.537 -1.406 9.599 1.00 98.06 185 GLY A O 1
ATOM 1424 N N . LEU A 1 186 ? -15.378 -1.804 10.110 1.00 98.38 186 LEU A N 1
ATOM 1425 C CA . LEU A 1 186 ? -14.834 -0.656 9.387 1.00 98.38 186 LEU A CA 1
ATOM 1426 C C . LEU A 1 186 ? -13.517 -0.989 8.677 1.00 98.38 186 LEU A C 1
ATOM 1428 O O . LEU A 1 186 ? -12.618 -1.586 9.264 1.00 98.38 186 LEU A O 1
ATOM 1432 N N . TYR A 1 187 ? -13.409 -0.545 7.428 1.00 98.62 187 TYR A N 1
ATOM 1433 C CA . TYR A 1 187 ? -12.204 -0.561 6.609 1.00 98.62 187 TYR A CA 1
ATOM 1434 C C . TYR A 1 187 ? -11.859 0.872 6.197 1.00 98.62 187 TYR A C 1
ATOM 1436 O O . TYR A 1 187 ? -12.629 1.520 5.487 1.00 98.62 187 TYR A O 1
ATOM 1444 N N . LEU A 1 188 ? -10.713 1.378 6.644 1.00 98.50 188 LEU A N 1
ATOM 1445 C CA . LEU A 1 188 ? -10.226 2.708 6.290 1.00 98.50 188 LEU A CA 1
ATOM 1446 C C . LEU A 1 188 ? -8.959 2.583 5.460 1.00 98.50 188 LEU A C 1
ATOM 1448 O O . LEU A 1 188 ? -7.949 2.067 5.933 1.00 98.50 188 LEU A O 1
ATOM 1452 N N . LYS A 1 189 ? -8.997 3.097 4.234 1.00 98.31 189 LYS A N 1
ATOM 1453 C CA . LYS A 1 189 ? -7.837 3.158 3.351 1.00 98.31 189 LYS A CA 1
ATOM 1454 C C . LYS A 1 189 ? -7.094 4.481 3.513 1.00 98.31 189 LYS A C 1
ATOM 1456 O O . LYS A 1 189 ? -7.700 5.542 3.429 1.00 98.31 189 LYS A O 1
ATOM 1461 N N . ILE A 1 190 ? -5.774 4.428 3.654 1.00 97.00 190 ILE A N 1
ATOM 1462 C CA . ILE A 1 190 ? -4.897 5.579 3.430 1.00 97.00 190 ILE A CA 1
ATOM 1463 C C . ILE A 1 190 ? -4.299 5.414 2.033 1.00 97.00 190 ILE A C 1
ATOM 1465 O O . ILE A 1 190 ? -3.427 4.581 1.780 1.00 97.00 190 ILE A O 1
ATOM 1469 N N . GLY A 1 191 ? -4.876 6.140 1.083 1.00 93.00 191 GLY A N 1
ATOM 1470 C CA . GLY A 1 191 ? -4.564 6.053 -0.333 1.00 93.00 191 GLY A CA 1
ATOM 1471 C C . GLY A 1 191 ? -3.459 7.009 -0.774 1.00 93.00 191 GLY A C 1
ATOM 1472 O O . GLY A 1 191 ? -2.792 7.676 0.007 1.00 93.00 191 GLY A O 1
ATOM 1473 N N . THR A 1 192 ? -3.276 7.095 -2.087 1.00 88.19 192 THR A N 1
ATOM 1474 C CA . THR A 1 192 ? -2.386 8.064 -2.739 1.00 88.19 192 THR A CA 1
ATOM 1475 C C . THR A 1 192 ? -3.072 8.616 -3.984 1.00 88.19 192 THR A C 1
ATOM 1477 O O . THR A 1 192 ? -3.962 7.966 -4.534 1.00 88.19 192 THR A O 1
ATOM 1480 N N . ALA A 1 193 ? -2.645 9.785 -4.459 1.00 85.12 193 ALA A N 1
ATOM 1481 C CA . ALA A 1 193 ? -3.034 10.323 -5.766 1.00 85.12 193 ALA A CA 1
ATOM 1482 C C . ALA A 1 193 ? -2.023 9.995 -6.886 1.00 85.12 193 ALA A C 1
ATOM 1484 O O . ALA A 1 193 ? -2.284 10.250 -8.061 1.00 85.12 193 ALA A O 1
ATOM 1485 N N . GLY A 1 194 ? -0.862 9.423 -6.552 1.00 76.94 194 GLY A N 1
ATOM 1486 C CA . GLY A 1 194 ? 0.195 9.101 -7.513 1.00 76.94 194 GLY A CA 1
ATOM 1487 C C . GLY A 1 194 ? 1.177 10.247 -7.760 1.00 76.94 194 GLY A C 1
ATOM 1488 O O . GLY A 1 194 ? 2.355 10.053 -7.489 1.00 76.94 194 GLY A O 1
ATOM 1489 N N . THR A 1 195 ? 0.716 11.422 -8.207 1.00 72.12 195 THR A N 1
ATOM 1490 C CA . THR A 1 195 ? 1.590 12.529 -8.665 1.00 72.12 195 THR A CA 1
ATOM 1491 C C . THR A 1 195 ? 2.028 13.527 -7.588 1.00 72.12 195 THR A C 1
ATOM 1493 O O . THR A 1 195 ? 2.929 14.320 -7.850 1.00 72.12 195 THR A O 1
ATOM 1496 N N . GLY A 1 196 ? 1.447 13.482 -6.384 1.00 68.69 196 GLY A N 1
ATOM 1497 C CA . GLY A 1 196 ? 1.790 14.412 -5.296 1.00 68.69 196 GLY A CA 1
ATOM 1498 C C . GLY A 1 196 ? 1.038 15.749 -5.338 1.00 68.69 196 GLY A C 1
ATOM 1499 O O . GLY A 1 196 ? 1.626 16.796 -5.106 1.00 68.69 196 GLY A O 1
ATOM 1500 N N . GLY A 1 197 ? -0.254 15.731 -5.688 1.00 68.00 197 GLY A N 1
ATOM 1501 C CA . GLY A 1 197 ? -1.174 16.864 -5.487 1.00 68.00 197 GLY A CA 1
ATOM 1502 C C . GLY A 1 197 ? -1.118 17.993 -6.520 1.00 68.00 197 GLY A C 1
ATOM 1503 O O . GLY A 1 197 ? -2.117 18.673 -6.718 1.00 68.00 197 GLY A O 1
ATOM 1504 N N . GLN A 1 198 ? -0.018 18.134 -7.258 1.00 74.56 198 GLN A N 1
ATOM 1505 C CA . GLN A 1 198 ? 0.229 19.252 -8.184 1.00 74.56 198 GLN A CA 1
ATOM 1506 C C . GLN A 1 198 ? -0.370 19.065 -9.595 1.00 74.56 198 GLN A C 1
ATOM 1508 O O . GLN A 1 198 ? 0.057 19.670 -10.577 1.00 74.56 198 GLN A O 1
ATOM 1513 N N . GLY A 1 199 ? -1.400 18.225 -9.711 1.00 75.50 199 GLY A N 1
ATOM 1514 C CA . GLY A 1 199 ? -2.117 17.977 -10.960 1.00 75.50 199 GLY A CA 1
ATOM 1515 C C . GLY A 1 199 ? -1.508 16.881 -11.841 1.00 75.50 199 GLY A C 1
ATOM 1516 O O . GLY A 1 199 ? -0.761 16.011 -11.387 1.00 75.50 199 GLY A O 1
ATOM 1517 N N . LEU A 1 200 ? -1.911 16.877 -13.116 1.00 78.00 200 LEU A N 1
ATOM 1518 C CA . LEU A 1 200 ? -1.601 15.803 -14.068 1.00 78.00 200 LEU A CA 1
ATOM 1519 C C . LEU A 1 200 ? -0.203 15.929 -14.680 1.00 78.00 200 LEU A C 1
ATOM 1521 O O . LEU A 1 200 ? 0.365 14.923 -15.078 1.00 78.00 200 LEU A O 1
ATOM 1525 N N . ASN A 1 201 ? 0.327 17.145 -14.804 1.00 72.50 201 ASN A N 1
ATOM 1526 C CA . ASN A 1 201 ? 1.514 17.472 -15.599 1.00 72.50 201 ASN A CA 1
ATOM 1527 C C . ASN A 1 201 ? 2.761 17.805 -14.769 1.00 72.50 201 ASN A C 1
ATOM 1529 O O . ASN A 1 201 ? 3.830 17.938 -15.359 1.00 72.50 201 ASN A O 1
ATOM 1533 N N . ILE A 1 202 ? 2.636 17.936 -13.446 1.00 66.06 202 ILE A N 1
ATOM 1534 C CA . ILE A 1 202 ? 3.724 18.348 -12.552 1.00 66.06 202 ILE A CA 1
ATOM 1535 C C . ILE A 1 202 ? 4.012 17.207 -11.565 1.00 66.06 202 ILE A C 1
ATOM 1537 O O . ILE A 1 202 ? 3.353 17.106 -10.529 1.00 66.06 202 ILE A O 1
ATOM 1541 N N . PRO A 1 203 ? 4.949 16.298 -11.879 1.00 62.12 203 PRO A N 1
ATOM 1542 C CA . PRO A 1 203 ? 5.343 15.256 -10.945 1.00 62.12 203 PRO A CA 1
ATOM 1543 C C . PRO A 1 203 ? 6.377 15.811 -9.953 1.00 62.12 203 PRO A C 1
ATOM 1545 O O . PRO A 1 203 ? 7.521 16.059 -10.306 1.00 62.12 203 PRO A O 1
ATOM 1548 N N . PHE A 1 204 ? 6.004 15.977 -8.683 1.00 62.50 204 PHE A N 1
ATOM 1549 C CA . PHE A 1 204 ? 6.987 16.260 -7.617 1.00 62.50 204 PHE A CA 1
ATOM 1550 C C . PHE A 1 204 ? 7.671 14.998 -7.084 1.00 62.50 204 PHE A C 1
ATOM 1552 O O . PHE A 1 204 ? 8.598 15.055 -6.280 1.00 62.50 204 PHE A O 1
ATOM 1559 N N . THR A 1 205 ? 7.214 13.835 -7.535 1.00 56.94 205 THR A N 1
ATOM 1560 C CA . THR A 1 205 ? 7.706 12.543 -7.075 1.00 56.94 205 THR A CA 1
ATOM 1561 C C . THR A 1 205 ? 8.684 11.956 -8.091 1.00 56.94 205 THR A C 1
ATOM 1563 O O . THR A 1 205 ? 8.551 12.152 -9.297 1.00 56.94 205 THR A O 1
ATOM 1566 N N . HIS A 1 206 ? 9.690 11.233 -7.595 1.00 57.12 206 HIS A N 1
ATOM 1567 C CA . HIS A 1 206 ? 10.665 10.479 -8.401 1.00 57.12 206 HIS A CA 1
ATOM 1568 C C . HIS A 1 206 ? 11.576 11.294 -9.341 1.00 57.12 206 HIS A C 1
ATOM 1570 O O . HIS A 1 206 ? 12.232 10.699 -10.195 1.00 57.12 206 HIS A O 1
ATOM 1576 N N . SER A 1 207 ? 11.688 12.614 -9.140 1.00 58.00 207 SER A N 1
ATOM 1577 C CA . SER A 1 207 ? 12.600 13.496 -9.894 1.00 58.00 207 SER A CA 1
ATOM 1578 C C . SER A 1 207 ? 12.364 13.475 -11.413 1.00 58.00 207 SER A C 1
ATOM 1580 O O . SER A 1 207 ? 13.308 13.579 -12.196 1.00 58.00 207 SER A O 1
ATOM 1582 N N . GLU A 1 208 ? 11.112 13.298 -11.840 1.00 60.88 208 GLU A N 1
ATOM 1583 C CA . GLU A 1 208 ? 10.744 13.272 -13.257 1.00 60.88 208 GLU A CA 1
ATOM 1584 C C . GLU A 1 208 ? 10.425 14.693 -13.764 1.00 60.88 208 GLU A C 1
ATOM 1586 O O . GLU A 1 208 ? 9.792 15.475 -13.070 1.00 60.88 208 GLU A O 1
ATOM 1591 N N . GLU A 1 209 ? 10.838 15.054 -14.984 1.00 52.59 209 GLU A N 1
ATOM 1592 C CA . GLU A 1 209 ? 10.482 16.356 -15.594 1.00 52.59 209 GLU A CA 1
ATOM 1593 C C . GLU A 1 209 ? 9.039 16.358 -16.137 1.00 52.59 209 GLU A C 1
ATOM 1595 O O . GLU A 1 209 ? 8.357 17.381 -16.184 1.00 52.59 209 GLU A O 1
ATOM 1600 N N . ARG A 1 210 ? 8.554 15.182 -16.555 1.00 63.59 210 ARG A N 1
ATOM 1601 C CA . ARG A 1 210 ? 7.175 14.924 -16.986 1.00 63.59 210 ARG A CA 1
ATOM 1602 C C . ARG A 1 210 ? 6.715 13.593 -16.406 1.00 63.59 210 ARG A C 1
ATOM 1604 O O . ARG A 1 210 ? 7.536 12.680 -16.345 1.00 63.59 210 ARG A O 1
ATOM 1611 N N . PRO A 1 211 ? 5.426 13.446 -16.052 1.00 70.00 211 PRO A N 1
ATOM 1612 C CA . PRO A 1 211 ? 4.946 12.230 -15.416 1.00 70.00 211 PRO A CA 1
ATOM 1613 C C . PRO A 1 211 ? 5.190 11.034 -16.332 1.00 70.00 211 PRO A C 1
ATOM 1615 O O . PRO A 1 211 ? 4.686 10.978 -17.461 1.00 70.00 211 PRO A O 1
ATOM 1618 N N . SER A 1 212 ? 5.966 10.067 -15.857 1.00 80.00 212 SER A N 1
ATOM 1619 C CA . SER A 1 212 ? 6.198 8.836 -16.587 1.00 80.00 212 SER A CA 1
ATOM 1620 C C . SER A 1 212 ? 4.898 8.052 -16.719 1.00 80.00 212 SER A C 1
ATOM 1622 O O . SER A 1 212 ? 3.944 8.188 -15.947 1.00 80.00 212 SER A O 1
ATOM 1624 N N . ARG A 1 213 ? 4.863 7.148 -17.701 1.00 84.44 213 ARG A N 1
ATOM 1625 C CA . ARG A 1 213 ? 3.736 6.219 -17.852 1.00 84.44 213 ARG A CA 1
ATOM 1626 C C . ARG A 1 213 ? 3.515 5.392 -16.581 1.00 84.44 213 ARG A C 1
ATOM 1628 O O . ARG A 1 213 ? 2.379 5.055 -16.269 1.00 84.44 213 ARG A O 1
ATOM 1635 N N . MET A 1 214 ? 4.588 5.090 -15.847 1.00 83.75 214 MET A N 1
ATOM 1636 C CA . MET A 1 214 ? 4.527 4.368 -14.576 1.00 83.75 214 MET A CA 1
ATOM 1637 C C . MET A 1 214 ? 3.862 5.211 -13.485 1.00 83.75 214 MET A C 1
ATOM 1639 O O . MET A 1 214 ? 2.973 4.716 -12.793 1.00 83.75 214 MET A O 1
ATOM 1643 N N . LEU A 1 215 ? 4.224 6.491 -13.383 1.00 83.00 215 LEU A N 1
ATOM 1644 C CA . LEU A 1 215 ? 3.613 7.402 -12.422 1.00 83.00 215 LEU A CA 1
ATOM 1645 C C . LEU A 1 215 ? 2.122 7.626 -12.715 1.00 83.00 215 LEU A C 1
ATOM 1647 O O . LEU A 1 215 ? 1.287 7.521 -11.818 1.00 83.00 215 LEU A O 1
ATOM 1651 N N . LEU A 1 216 ? 1.758 7.836 -13.983 1.00 88.25 216 LEU A N 1
ATOM 1652 C CA . LEU A 1 216 ? 0.353 7.953 -14.390 1.00 88.25 216 LEU A CA 1
ATOM 1653 C C . LEU A 1 216 ? -0.426 6.651 -14.175 1.00 88.25 216 LEU A C 1
ATOM 1655 O O . LEU A 1 216 ? -1.599 6.691 -13.806 1.00 88.25 216 LEU A O 1
ATOM 1659 N N . ALA A 1 217 ? 0.213 5.492 -14.354 1.00 90.56 217 ALA A N 1
ATOM 1660 C CA . ALA A 1 217 ? -0.397 4.213 -14.015 1.00 90.56 217 ALA A CA 1
ATOM 1661 C C . ALA A 1 217 ? -0.697 4.103 -12.516 1.00 90.56 217 ALA A C 1
ATOM 1663 O O . ALA A 1 217 ? -1.779 3.642 -12.166 1.00 90.56 217 ALA A O 1
ATOM 1664 N N . LYS A 1 218 ? 0.193 4.580 -11.633 1.00 90.50 218 LYS A N 1
ATOM 1665 C CA . LYS A 1 218 ? -0.081 4.660 -10.189 1.00 90.50 218 LYS A CA 1
ATOM 1666 C C . LYS A 1 218 ? -1.326 5.505 -9.912 1.00 90.50 218 LYS A C 1
ATOM 1668 O O . LYS A 1 218 ? -2.202 5.046 -9.184 1.00 90.50 218 LYS A O 1
ATOM 1673 N N . SER A 1 219 ? -1.460 6.680 -10.533 1.00 91.38 219 SER A N 1
ATOM 1674 C CA . SER A 1 219 ? -2.676 7.504 -10.419 1.00 91.38 219 SER A CA 1
ATOM 1675 C C . SER A 1 219 ? -3.925 6.789 -10.948 1.00 91.38 219 SER A C 1
ATOM 1677 O O . SER A 1 219 ? -4.962 6.802 -10.289 1.00 91.38 219 SER A O 1
ATOM 1679 N N . GLY A 1 220 ? -3.830 6.113 -12.096 1.00 93.00 220 GLY A N 1
ATOM 1680 C CA . GLY A 1 220 ? -4.939 5.347 -12.672 1.00 93.00 220 GLY A CA 1
ATOM 1681 C C . GLY A 1 220 ? -5.396 4.191 -11.778 1.00 93.00 220 GLY A C 1
ATOM 1682 O O . GLY A 1 220 ? -6.591 4.027 -11.541 1.00 93.00 220 GLY A O 1
ATOM 1683 N N . VAL A 1 221 ? -4.452 3.425 -11.221 1.00 95.50 221 VAL A N 1
ATOM 1684 C CA . VAL A 1 221 ? -4.738 2.337 -10.271 1.00 95.50 221 VAL A CA 1
ATOM 1685 C C . VAL A 1 221 ? -5.311 2.894 -8.968 1.00 95.50 221 VAL A C 1
ATOM 1687 O O . VAL A 1 221 ? -6.266 2.332 -8.442 1.00 95.50 221 VAL A O 1
ATOM 1690 N N . ALA A 1 222 ? -4.795 4.020 -8.467 1.00 94.50 222 ALA A N 1
ATOM 1691 C CA . ALA A 1 222 ? -5.337 4.675 -7.281 1.00 94.50 222 ALA A CA 1
ATOM 1692 C C . ALA A 1 222 ? -6.783 5.160 -7.484 1.00 94.50 222 ALA A C 1
ATOM 1694 O O . ALA A 1 222 ? -7.625 4.968 -6.605 1.00 94.50 222 ALA A O 1
ATOM 1695 N N . GLY A 1 223 ? -7.092 5.741 -8.646 1.00 95.31 223 GLY A N 1
ATOM 1696 C CA . GLY A 1 223 ? -8.455 6.125 -9.019 1.00 95.31 223 GLY A CA 1
ATOM 1697 C C . GLY A 1 223 ? -9.387 4.917 -9.138 1.00 95.31 223 GLY A C 1
ATOM 1698 O O . GLY A 1 223 ? -10.475 4.919 -8.566 1.00 95.31 223 GLY A O 1
ATOM 1699 N N . ALA A 1 224 ? -8.936 3.844 -9.797 1.00 97.19 224 ALA A N 1
ATOM 1700 C CA . ALA A 1 224 ? -9.688 2.593 -9.878 1.00 97.19 224 ALA A CA 1
ATOM 1701 C C . ALA A 1 224 ? -9.946 1.987 -8.487 1.00 97.19 224 ALA A C 1
ATOM 1703 O O . ALA A 1 224 ? -11.056 1.536 -8.218 1.00 97.19 224 ALA A O 1
ATOM 1704 N N . HIS A 1 225 ? -8.959 2.025 -7.586 1.00 97.81 225 HIS A N 1
ATOM 1705 C CA . HIS A 1 225 ? -9.104 1.515 -6.221 1.00 97.81 225 HIS A CA 1
ATOM 1706 C C . HIS A 1 225 ? -10.164 2.309 -5.455 1.00 97.81 225 HIS A C 1
ATOM 1708 O O . HIS A 1 225 ? -11.073 1.709 -4.895 1.00 97.81 225 HIS A O 1
ATOM 1714 N N . THR A 1 226 ? -10.115 3.640 -5.534 1.00 97.44 226 THR A N 1
ATOM 1715 C CA . THR A 1 226 ? -11.124 4.544 -4.946 1.00 97.44 226 THR A CA 1
ATOM 1716 C C . THR A 1 226 ? -12.536 4.159 -5.382 1.00 97.44 226 THR A C 1
ATOM 1718 O O . THR A 1 226 ? -13.429 3.988 -4.557 1.00 97.44 226 THR A O 1
ATOM 1721 N N . LEU A 1 227 ? -12.743 3.969 -6.691 1.00 98.19 227 LEU A N 1
ATOM 1722 C CA . LEU A 1 227 ? -14.058 3.624 -7.226 1.00 98.19 227 LEU A CA 1
ATOM 1723 C C . LEU A 1 227 ? -14.512 2.225 -6.781 1.00 98.19 227 LEU A C 1
ATOM 1725 O O . LEU A 1 227 ? -15.684 2.024 -6.473 1.00 98.19 227 LEU A O 1
ATOM 1729 N N . LEU A 1 228 ? -13.598 1.260 -6.704 1.00 98.38 228 LEU A N 1
ATOM 1730 C CA . LEU A 1 228 ? -13.902 -0.074 -6.187 1.00 98.38 228 LEU A CA 1
ATOM 1731 C C . LEU A 1 228 ? -14.263 -0.045 -4.690 1.00 98.38 228 LEU A C 1
ATOM 1733 O O . LEU A 1 228 ? -15.212 -0.715 -4.285 1.00 98.38 228 LEU A O 1
ATOM 1737 N N . LEU A 1 229 ? -13.577 0.769 -3.882 1.00 98.31 229 LEU A N 1
ATOM 1738 C CA . LEU A 1 229 ? -13.914 0.992 -2.471 1.00 98.31 229 LEU A CA 1
ATOM 1739 C C . LEU A 1 229 ? -15.269 1.692 -2.313 1.00 98.31 229 LEU A C 1
ATOM 1741 O O . LEU A 1 229 ? -16.064 1.303 -1.462 1.00 98.31 229 LEU A O 1
ATOM 1745 N N . TYR A 1 230 ? -15.588 2.649 -3.186 1.00 98.00 230 TYR A N 1
ATOM 1746 C CA . TYR A 1 230 ? -16.903 3.290 -3.241 1.00 98.00 230 TYR A CA 1
ATOM 1747 C C . TYR A 1 230 ? -18.045 2.295 -3.501 1.00 98.00 230 TYR A C 1
ATOM 1749 O O . TYR A 1 230 ? -19.125 2.420 -2.912 1.00 98.00 230 TYR A O 1
ATOM 1757 N N . LEU A 1 231 ? -17.814 1.301 -4.366 1.00 98.19 231 LEU A N 1
ATOM 1758 C CA . LEU A 1 231 ? -18.760 0.208 -4.605 1.00 98.19 231 LEU A CA 1
ATOM 1759 C C . LEU A 1 231 ? -18.845 -0.735 -3.396 1.00 98.19 231 LEU A C 1
ATOM 1761 O O . LEU A 1 231 ? -19.947 -1.121 -3.000 1.00 98.19 231 LEU A O 1
ATOM 1765 N N . MET A 1 232 ? -17.708 -1.059 -2.770 1.00 98.25 232 MET A N 1
ATOM 1766 C CA . MET A 1 232 ? -17.669 -1.861 -1.543 1.00 98.25 232 MET A CA 1
ATOM 1767 C C . MET A 1 232 ? -18.498 -1.207 -0.426 1.00 98.25 232 MET A C 1
ATOM 1769 O O . MET A 1 232 ? -19.333 -1.877 0.172 1.00 98.25 232 MET A O 1
ATOM 1773 N N . ALA A 1 233 ? -18.360 0.110 -0.230 1.00 97.12 233 ALA A N 1
ATOM 1774 C CA . ALA A 1 233 ? -19.108 0.895 0.759 1.00 97.12 233 ALA A CA 1
ATOM 1775 C C . ALA A 1 233 ? -20.638 0.793 0.606 1.00 97.12 233 ALA A C 1
ATOM 1777 O O . ALA A 1 233 ? -21.384 0.977 1.563 1.00 97.12 233 ALA A O 1
ATOM 1778 N N . ARG A 1 234 ? -21.118 0.527 -0.616 1.00 96.81 234 ARG A N 1
ATOM 1779 C CA . ARG A 1 234 ? -22.546 0.422 -0.971 1.00 96.81 234 ARG A CA 1
ATOM 1780 C C . ARG A 1 234 ? -23.037 -1.016 -1.065 1.00 96.81 234 ARG A C 1
ATOM 1782 O O . ARG A 1 234 ? -24.196 -1.248 -1.405 1.00 96.81 234 ARG A O 1
ATOM 1789 N N . THR A 1 235 ? -22.169 -1.980 -0.786 1.00 97.69 235 THR A N 1
ATOM 1790 C CA . THR A 1 235 ? -22.514 -3.394 -0.851 1.00 97.69 235 THR A CA 1
ATOM 1791 C C . THR A 1 235 ? -23.215 -3.817 0.446 1.00 97.69 235 THR A C 1
ATOM 1793 O O . THR A 1 235 ? -22.653 -3.647 1.528 1.00 97.69 235 THR A O 1
ATOM 1796 N N . PRO A 1 236 ? -24.432 -4.392 0.390 1.00 96.50 236 PRO A N 1
ATOM 1797 C CA . PRO A 1 236 ? -25.130 -4.847 1.588 1.00 96.50 236 PRO A CA 1
ATOM 1798 C C . PRO A 1 236 ? -24.318 -5.868 2.392 1.00 96.50 236 PRO A C 1
ATOM 1800 O O . PRO A 1 236 ? -23.822 -6.859 1.853 1.00 96.50 236 PRO A O 1
ATOM 1803 N N . GLY A 1 237 ? -24.215 -5.637 3.701 1.00 94.81 237 GLY A N 1
ATOM 1804 C CA . GLY A 1 237 ? -23.468 -6.500 4.617 1.00 94.81 237 GLY A CA 1
ATOM 1805 C C . GLY A 1 237 ? -21.945 -6.367 4.529 1.00 94.81 237 GLY A C 1
ATOM 1806 O O . GLY A 1 237 ? -21.264 -7.151 5.180 1.00 94.81 237 GLY A O 1
ATOM 1807 N N . ALA A 1 238 ? -21.416 -5.422 3.744 1.00 96.94 238 ALA A N 1
ATOM 1808 C CA . ALA A 1 238 ? -20.005 -5.037 3.764 1.00 96.94 238 ALA A CA 1
ATOM 1809 C C . ALA A 1 238 ? -19.676 -4.166 4.999 1.00 96.94 238 ALA A C 1
ATOM 1811 O O . ALA A 1 238 ? -20.595 -3.591 5.595 1.00 96.94 238 ALA A O 1
ATOM 1812 N N . PRO A 1 239 ? -18.390 -4.042 5.387 1.00 97.44 239 PRO A N 1
ATOM 1813 C CA . PRO A 1 239 ? -17.971 -3.056 6.384 1.00 97.44 239 PRO A CA 1
ATOM 1814 C C . PRO A 1 239 ? -18.290 -1.625 5.932 1.00 97.44 239 PRO A C 1
ATOM 1816 O O . PRO A 1 239 ? -18.435 -1.349 4.740 1.00 97.44 239 PRO A O 1
ATOM 1819 N N . ALA A 1 240 ? -18.314 -0.686 6.880 1.00 97.44 240 ALA A N 1
ATOM 1820 C CA . ALA A 1 240 ? -18.190 0.725 6.538 1.00 97.44 240 ALA A CA 1
ATOM 1821 C C . ALA A 1 240 ? -16.823 0.956 5.878 1.00 97.44 240 ALA A C 1
ATOM 1823 O O . ALA A 1 240 ? -15.804 0.511 6.405 1.00 97.44 240 ALA A O 1
ATOM 1824 N N . VAL A 1 241 ? -16.795 1.642 4.737 1.00 98.12 241 VAL A N 1
ATOM 1825 C CA . VAL A 1 241 ? -15.564 1.892 3.979 1.00 98.12 241 VAL A CA 1
ATOM 1826 C C . VAL A 1 241 ? -15.309 3.388 3.910 1.00 98.12 241 VAL A C 1
ATOM 1828 O O . VAL A 1 241 ? -16.202 4.143 3.531 1.00 98.12 241 VAL A O 1
ATOM 1831 N N . LYS A 1 242 ? -14.088 3.790 4.258 1.00 97.62 242 LYS A N 1
ATOM 1832 C CA . LYS A 1 242 ? -13.604 5.173 4.202 1.00 97.62 242 LYS A CA 1
ATOM 1833 C C . LYS A 1 242 ? -12.257 5.229 3.498 1.00 97.62 242 LYS A C 1
ATOM 1835 O O . LYS A 1 242 ? -11.504 4.253 3.537 1.00 97.62 242 LYS A O 1
ATOM 1840 N N . GLU A 1 243 ? -11.925 6.356 2.882 1.00 97.56 243 GLU A N 1
ATOM 1841 C CA . GLU A 1 243 ? -10.593 6.555 2.314 1.00 97.56 243 GLU A CA 1
ATOM 1842 C C . GLU A 1 243 ? -10.093 7.982 2.518 1.00 97.56 243 GLU A C 1
ATOM 1844 O O . GLU A 1 243 ? -10.739 8.926 2.086 1.00 97.56 243 GLU A O 1
ATOM 1849 N N . ILE A 1 244 ? -8.890 8.129 3.071 1.00 95.50 244 ILE A N 1
ATOM 1850 C CA . ILE A 1 244 ? -8.157 9.398 3.109 1.00 95.50 244 ILE A CA 1
ATOM 1851 C C . ILE A 1 244 ? -7.053 9.339 2.054 1.00 95.50 244 ILE A C 1
ATOM 1853 O O . ILE A 1 244 ? -6.345 8.336 1.948 1.00 95.50 244 ILE A O 1
ATOM 1857 N N . LYS A 1 245 ? -6.866 10.410 1.277 1.00 92.44 245 LYS A N 1
ATOM 1858 C CA . LYS A 1 245 ? -5.790 10.504 0.275 1.00 92.44 245 LYS A CA 1
ATOM 1859 C C . LYS A 1 245 ? -4.878 11.696 0.542 1.00 92.44 245 LYS A C 1
ATOM 1861 O O . LYS A 1 245 ? -5.119 12.770 -0.006 1.00 92.44 245 LYS A O 1
ATOM 1866 N N . PRO A 1 246 ? -3.792 11.509 1.306 1.00 90.19 246 PRO A N 1
ATOM 1867 C CA . PRO A 1 246 ? -2.755 12.520 1.410 1.00 90.19 246 PRO A CA 1
ATOM 1868 C C . PRO A 1 246 ? -2.162 12.809 0.026 1.00 90.19 246 PRO A C 1
ATOM 1870 O O . PRO A 1 246 ? -1.766 11.894 -0.709 1.00 90.19 246 PRO A O 1
ATOM 1873 N N . THR A 1 247 ? -2.120 14.087 -0.342 1.00 86.88 247 THR A N 1
ATOM 1874 C CA . THR A 1 247 ? -1.526 14.551 -1.603 1.00 86.88 247 THR A CA 1
ATOM 1875 C C . THR A 1 247 ? -0.236 15.340 -1.409 1.00 86.88 247 THR A C 1
ATOM 1877 O O . THR A 1 247 ? 0.488 15.515 -2.385 1.00 86.88 247 THR A O 1
ATOM 1880 N N . ALA A 1 248 ? 0.066 15.755 -0.177 1.00 87.25 248 ALA A N 1
ATOM 1881 C CA . ALA A 1 248 ? 1.330 16.375 0.205 1.00 87.25 248 ALA A CA 1
ATOM 1882 C C . ALA A 1 248 ? 2.423 15.329 0.486 1.00 87.25 248 ALA A C 1
ATOM 1884 O O . ALA A 1 248 ? 2.151 14.125 0.581 1.00 87.25 248 ALA A O 1
ATOM 1885 N N . ALA A 1 249 ? 3.673 15.775 0.630 1.00 86.44 249 ALA A N 1
ATOM 1886 C CA . ALA A 1 249 ? 4.764 14.894 1.032 1.00 86.44 249 ALA A CA 1
ATOM 1887 C C . ALA A 1 249 ? 4.579 14.437 2.485 1.00 86.44 249 ALA A C 1
ATOM 1889 O O . ALA A 1 249 ? 4.484 15.257 3.394 1.00 86.44 249 ALA A O 1
ATOM 1890 N N . ILE A 1 250 ? 4.566 13.124 2.724 1.00 88.88 250 ILE A N 1
ATOM 1891 C CA . ILE A 1 250 ? 4.477 12.586 4.086 1.00 88.88 250 ILE A CA 1
ATOM 1892 C C . ILE A 1 250 ? 5.875 12.624 4.705 1.00 88.88 250 ILE A C 1
ATOM 1894 O O . ILE A 1 250 ? 6.756 11.873 4.281 1.00 88.88 250 ILE A O 1
ATOM 1898 N N . SER A 1 251 ? 6.078 13.505 5.682 1.00 84.94 251 SER A N 1
ATOM 1899 C CA . SER A 1 251 ? 7.387 13.765 6.298 1.00 84.94 251 SER A CA 1
ATOM 1900 C C . SER A 1 251 ? 7.278 13.754 7.818 1.00 84.94 251 SER A C 1
ATOM 1902 O O . SER A 1 251 ? 6.306 14.261 8.352 1.00 84.94 251 SER A O 1
ATOM 1904 N N . TRP A 1 252 ? 8.226 13.229 8.583 1.00 85.38 252 TRP A N 1
ATOM 1905 C CA . TRP A 1 252 ? 9.453 12.493 8.260 1.00 85.38 252 TRP A CA 1
ATOM 1906 C C . TRP A 1 252 ? 9.577 11.331 9.245 1.00 85.38 252 TRP A C 1
ATOM 1908 O O . TRP A 1 252 ? 9.017 11.377 10.336 1.00 85.38 252 TRP A O 1
ATOM 1918 N N . LYS A 1 253 ? 10.354 10.297 8.907 1.00 84.12 253 LYS A N 1
ATOM 1919 C CA . LYS A 1 253 ? 10.681 9.239 9.871 1.00 84.12 253 LYS A CA 1
ATOM 1920 C C . LYS A 1 253 ? 11.633 9.746 10.944 1.00 84.12 253 LYS A C 1
ATOM 1922 O O . LYS A 1 253 ? 11.450 9.464 12.122 1.00 84.12 253 LYS A O 1
ATOM 1927 N N . ARG A 1 254 ? 12.679 10.464 10.530 1.00 86.62 254 ARG A N 1
ATOM 1928 C CA . ARG A 1 254 ? 13.672 11.075 11.422 1.00 86.62 254 ARG A CA 1
ATOM 1929 C C . ARG A 1 254 ? 14.503 12.121 10.690 1.00 86.62 254 ARG A C 1
ATOM 1931 O O . ARG A 1 254 ? 14.606 12.095 9.467 1.00 86.62 254 ARG A O 1
ATOM 1938 N N . ILE A 1 255 ? 15.160 12.973 11.466 1.00 91.44 255 ILE A N 1
ATOM 1939 C CA . ILE A 1 255 ? 16.260 13.830 11.018 1.00 91.44 255 ILE A CA 1
ATOM 1940 C C . ILE A 1 255 ? 17.522 13.307 11.701 1.00 91.44 255 ILE A C 1
ATOM 1942 O O . ILE A 1 255 ? 17.516 13.078 12.912 1.00 91.44 255 ILE A O 1
ATOM 1946 N N . ALA A 1 256 ? 18.582 13.061 10.935 1.00 92.12 256 ALA A N 1
ATOM 1947 C CA . ALA A 1 256 ? 19.805 12.452 11.448 1.00 92.12 256 ALA A CA 1
ATOM 1948 C C . ALA A 1 256 ? 21.056 13.036 10.785 1.00 92.12 256 ALA A C 1
ATOM 1950 O O . ALA A 1 256 ? 20.990 13.625 9.709 1.00 92.12 256 ALA A O 1
ATOM 1951 N N . TYR A 1 257 ? 22.200 12.841 11.440 1.00 93.88 257 TYR A N 1
ATOM 1952 C CA . TYR A 1 257 ? 23.522 13.047 10.859 1.00 93.88 257 TYR A CA 1
ATOM 1953 C C . TYR A 1 257 ? 24.178 11.685 10.612 1.00 93.88 257 TYR A C 1
ATOM 1955 O O . TYR A 1 257 ? 24.143 10.820 11.491 1.00 93.88 257 TYR A O 1
ATOM 1963 N N . GLY A 1 258 ? 24.784 11.492 9.443 1.00 92.94 258 GLY A N 1
ATOM 1964 C CA . GLY A 1 258 ? 25.593 10.309 9.148 1.00 92.94 258 GLY A CA 1
ATOM 1965 C C . GLY A 1 258 ? 25.777 10.071 7.654 1.00 92.94 258 GLY A C 1
ATOM 1966 O O . GLY A 1 258 ? 25.598 10.983 6.851 1.00 92.94 258 GLY A O 1
ATOM 1967 N N . GLU A 1 259 ? 26.106 8.829 7.293 1.00 92.12 259 GLU A N 1
ATOM 1968 C CA . GLU A 1 259 ? 26.305 8.398 5.904 1.00 92.12 259 GLU A CA 1
ATOM 1969 C C . GLU A 1 259 ? 25.074 8.683 5.026 1.00 92.12 259 GLU A C 1
ATOM 1971 O O . GLU A 1 259 ? 23.965 8.211 5.302 1.00 92.12 259 GLU A O 1
ATOM 1976 N N . VAL A 1 260 ? 25.290 9.402 3.924 1.00 89.62 260 VAL A N 1
ATOM 1977 C CA . VAL A 1 260 ? 24.274 9.672 2.907 1.00 89.62 260 VAL A CA 1
ATOM 1978 C C . VAL A 1 260 ? 24.241 8.515 1.917 1.00 89.62 260 VAL A C 1
ATOM 1980 O O . VAL A 1 260 ? 25.217 8.225 1.220 1.00 89.62 260 VAL A O 1
ATOM 1983 N N . ARG A 1 261 ? 23.085 7.854 1.827 1.00 86.44 261 ARG A N 1
ATOM 1984 C CA . ARG A 1 261 ? 22.883 6.681 0.973 1.00 86.44 261 ARG A CA 1
ATOM 1985 C C . ARG A 1 261 ? 21.884 6.955 -0.141 1.00 86.44 261 ARG A C 1
ATOM 1987 O O . ARG A 1 261 ? 20.822 7.526 0.082 1.00 86.44 261 ARG A O 1
ATOM 1994 N N . LYS A 1 262 ? 22.170 6.429 -1.330 1.00 79.19 262 LYS A N 1
ATOM 1995 C CA . LYS A 1 262 ? 21.254 6.369 -2.472 1.00 79.19 262 LYS A CA 1
ATOM 1996 C C . LYS A 1 262 ? 21.008 4.908 -2.836 1.00 79.19 262 LYS A C 1
ATOM 1998 O O . LYS A 1 262 ? 21.938 4.182 -3.175 1.00 79.19 262 LYS A O 1
ATOM 2003 N N . ARG A 1 263 ? 19.747 4.458 -2.762 1.00 73.25 263 ARG A N 1
ATOM 2004 C CA . ARG A 1 263 ? 19.348 3.053 -3.018 1.00 73.25 263 ARG A CA 1
ATOM 2005 C C . ARG A 1 263 ? 20.165 2.040 -2.194 1.00 73.25 263 ARG A C 1
ATOM 2007 O O . ARG A 1 263 ? 20.652 1.043 -2.718 1.00 73.25 263 ARG A O 1
ATOM 2014 N N . GLY A 1 264 ? 20.363 2.345 -0.911 1.00 78.62 264 GLY A N 1
ATOM 2015 C CA . GLY A 1 264 ? 21.110 1.501 0.028 1.00 78.62 264 GLY A CA 1
ATOM 2016 C C . GLY A 1 264 ? 22.634 1.536 -0.125 1.00 78.62 264 GLY A C 1
ATOM 2017 O O . GLY A 1 264 ? 23.318 0.887 0.658 1.00 78.62 264 GLY A O 1
ATOM 2018 N N . ARG A 1 265 ? 23.178 2.292 -1.087 1.00 85.62 265 ARG A N 1
ATOM 2019 C CA . ARG A 1 265 ? 24.624 2.449 -1.287 1.00 85.62 265 ARG A CA 1
ATOM 2020 C C . ARG A 1 265 ? 25.076 3.829 -0.829 1.00 85.62 265 ARG A C 1
ATOM 2022 O O . ARG A 1 265 ? 24.427 4.812 -1.183 1.00 85.62 265 ARG A O 1
ATOM 2029 N N . GLY A 1 266 ? 26.167 3.899 -0.072 1.00 90.25 266 GLY A N 1
ATOM 2030 C CA . GLY A 1 266 ? 26.810 5.161 0.281 1.00 90.25 266 GLY A CA 1
ATOM 2031 C C . GLY A 1 266 ? 27.212 5.946 -0.963 1.00 90.25 266 GLY A C 1
ATOM 2032 O O . GLY A 1 266 ? 27.657 5.365 -1.956 1.00 90.25 266 GLY A O 1
ATOM 2033 N N . ILE A 1 267 ? 27.011 7.259 -0.926 1.00 90.88 267 ILE A N 1
ATOM 2034 C CA . ILE A 1 267 ? 27.528 8.162 -1.955 1.00 90.88 267 ILE A CA 1
ATOM 2035 C C . ILE A 1 267 ? 29.016 8.366 -1.672 1.00 90.88 267 ILE A C 1
ATOM 2037 O O . ILE A 1 267 ? 29.379 8.714 -0.552 1.00 90.88 267 ILE A O 1
ATOM 2041 N N . GLU A 1 268 ? 29.878 8.127 -2.659 1.00 93.31 268 GLU A N 1
ATOM 2042 C CA . GLU A 1 268 ? 31.318 8.351 -2.505 1.00 93.31 268 GLU A CA 1
ATOM 2043 C C . GLU A 1 268 ? 31.606 9.843 -2.308 1.00 93.31 268 GLU A C 1
ATOM 2045 O O . GLU A 1 268 ? 31.071 10.693 -3.025 1.00 93.31 268 GLU A O 1
ATOM 2050 N N . ARG A 1 269 ? 32.441 10.163 -1.317 1.00 94.44 269 ARG A N 1
ATOM 2051 C CA . ARG A 1 269 ? 32.928 11.521 -1.107 1.00 94.44 269 ARG A CA 1
ATOM 2052 C C . ARG A 1 269 ? 34.105 11.776 -2.042 1.00 94.44 269 ARG A C 1
ATOM 2054 O O . ARG A 1 269 ? 35.061 10.999 -2.100 1.00 94.44 269 ARG A O 1
ATOM 2061 N N . CYS A 1 270 ? 34.038 12.898 -2.745 1.00 92.19 270 CYS A N 1
ATOM 2062 C CA . CYS A 1 270 ? 35.048 13.328 -3.697 1.00 92.19 270 CYS A CA 1
ATOM 2063 C C . CYS A 1 270 ? 35.498 14.749 -3.371 1.00 92.19 270 CYS A C 1
ATOM 2065 O O . CYS A 1 270 ? 34.663 15.614 -3.110 1.00 92.19 270 CYS A O 1
ATOM 2067 N N . ASP A 1 271 ? 36.803 14.989 -3.450 1.00 92.56 271 ASP A N 1
ATOM 2068 C CA . ASP A 1 271 ? 37.378 16.328 -3.366 1.00 92.56 271 ASP A CA 1
ATOM 2069 C C . ASP A 1 271 ? 37.585 16.878 -4.776 1.00 92.56 271 ASP A C 1
ATOM 2071 O O . ASP A 1 271 ? 38.139 16.195 -5.643 1.00 92.56 271 ASP A O 1
ATOM 2075 N N . ALA A 1 272 ? 37.169 18.122 -5.011 1.00 90.81 272 ALA A N 1
ATOM 2076 C CA . ALA A 1 272 ? 37.478 18.814 -6.257 1.00 90.81 272 ALA A CA 1
ATOM 2077 C C . ALA A 1 272 ? 38.989 19.085 -6.338 1.00 90.81 272 ALA A C 1
ATOM 2079 O O . ALA A 1 272 ? 39.577 19.664 -5.424 1.00 90.81 272 ALA A O 1
ATOM 2080 N N . THR A 1 273 ? 39.624 18.684 -7.438 1.00 90.94 273 THR A N 1
ATOM 2081 C CA . THR A 1 273 ? 41.064 18.906 -7.677 1.00 90.94 273 THR A CA 1
ATOM 2082 C C . THR A 1 273 ? 41.332 20.226 -8.400 1.00 90.94 273 THR A C 1
ATOM 2084 O O . THR A 1 273 ? 42.458 20.724 -8.386 1.00 90.94 273 THR A O 1
ATOM 2087 N N . GLY A 1 274 ? 40.298 20.818 -8.998 1.00 86.50 274 GLY A N 1
ATOM 2088 C CA . GLY A 1 274 ? 40.336 22.113 -9.661 1.00 86.50 274 GLY A CA 1
ATOM 2089 C C . GLY A 1 274 ? 38.967 22.493 -10.233 1.00 86.50 274 GLY A C 1
ATOM 2090 O O . GLY A 1 274 ? 38.059 21.662 -10.271 1.00 86.50 274 GLY A O 1
ATOM 2091 N N . PRO A 1 275 ? 38.788 23.751 -10.662 1.00 87.38 275 PRO A N 1
ATOM 2092 C CA . PRO A 1 275 ? 37.576 24.161 -11.357 1.00 87.38 275 PRO A CA 1
ATOM 2093 C C . PRO A 1 275 ? 37.509 23.519 -12.750 1.00 87.38 275 PRO A C 1
ATOM 2095 O O . PRO A 1 275 ? 38.514 23.458 -13.458 1.00 87.38 275 PRO A O 1
ATOM 2098 N N . LEU A 1 276 ? 36.309 23.106 -13.158 1.00 86.31 276 LEU A N 1
ATOM 2099 C CA . LEU A 1 276 ? 35.999 22.655 -14.515 1.00 86.31 276 LEU A CA 1
ATOM 2100 C C . LEU A 1 276 ? 34.945 23.584 -15.133 1.00 86.31 276 LEU A C 1
ATOM 2102 O O . LEU A 1 276 ? 33.973 23.923 -14.449 1.00 86.31 276 LEU A O 1
ATOM 2106 N N . PRO A 1 277 ? 35.099 23.986 -16.406 1.00 88.06 277 PRO A N 1
ATOM 2107 C CA . PRO A 1 277 ? 34.007 24.582 -17.166 1.00 88.06 277 PRO A CA 1
ATOM 2108 C C . PRO A 1 277 ? 32.789 23.648 -17.188 1.00 88.06 277 PRO A C 1
ATOM 2110 O O . PRO A 1 277 ? 32.931 22.424 -17.237 1.00 88.06 277 PRO A O 1
ATOM 2113 N N . ILE A 1 278 ? 31.579 24.211 -17.142 1.00 87.19 278 ILE A N 1
ATOM 2114 C CA . ILE A 1 278 ? 30.344 23.415 -17.043 1.00 87.19 278 ILE A CA 1
ATOM 2115 C C . ILE A 1 278 ? 30.117 22.549 -18.289 1.00 87.19 278 ILE A C 1
ATOM 2117 O O . ILE A 1 278 ? 29.579 21.449 -18.189 1.00 87.19 278 ILE A O 1
ATOM 2121 N N . GLU A 1 279 ? 30.577 23.022 -19.448 1.00 88.75 279 GLU A N 1
ATOM 2122 C CA . GLU A 1 279 ? 30.574 22.298 -20.717 1.00 88.75 279 GLU A CA 1
ATOM 2123 C C . GLU A 1 279 ? 31.407 21.005 -20.681 1.00 88.75 279 GLU A C 1
ATOM 2125 O O . GLU A 1 279 ? 31.060 20.039 -21.359 1.00 88.75 279 GLU A O 1
ATOM 2130 N N . ASP A 1 280 ? 32.442 20.956 -19.838 1.00 86.44 280 ASP A N 1
ATOM 2131 C CA . ASP A 1 280 ? 33.352 19.814 -19.698 1.00 86.44 280 ASP A CA 1
ATOM 2132 C C . ASP A 1 280 ? 32.996 18.915 -18.500 1.00 86.44 280 ASP A C 1
ATOM 2134 O O . ASP A 1 280 ? 33.426 17.760 -18.429 1.00 86.44 280 ASP A O 1
ATOM 2138 N N . ALA A 1 281 ? 32.176 19.418 -17.569 1.00 81.88 281 ALA A N 1
ATOM 2139 C CA . ALA A 1 281 ? 31.853 18.782 -16.289 1.00 81.88 281 ALA A CA 1
ATOM 2140 C C . ALA A 1 281 ? 31.074 17.458 -16.406 1.00 81.88 281 ALA A C 1
ATOM 2142 O O . ALA A 1 281 ? 31.010 16.697 -15.442 1.00 81.88 281 ALA A O 1
ATOM 2143 N N . PHE A 1 282 ? 30.497 17.169 -17.576 1.00 84.69 282 PHE A N 1
ATOM 2144 C CA . PHE A 1 282 ? 29.731 15.945 -17.846 1.00 84.69 282 PHE A CA 1
ATOM 2145 C C . PHE A 1 282 ? 30.374 15.050 -18.922 1.00 84.69 282 PHE A C 1
ATOM 2147 O O . PHE A 1 282 ? 29.734 14.121 -19.417 1.00 84.69 282 PHE A O 1
ATOM 2154 N N . GLY A 1 283 ? 31.624 15.334 -19.307 1.00 83.62 283 GLY A N 1
ATOM 2155 C CA . GLY A 1 283 ? 32.403 14.556 -20.275 1.00 83.62 283 GLY A CA 1
ATOM 2156 C C . GLY A 1 283 ? 33.583 13.812 -19.642 1.00 83.62 283 GLY A C 1
ATOM 2157 O O . GLY A 1 283 ? 33.754 13.801 -18.429 1.00 83.62 283 GLY A O 1
ATOM 2158 N N . ALA A 1 284 ? 34.455 13.229 -20.471 1.00 82.75 284 ALA A N 1
ATOM 2159 C CA . ALA A 1 284 ? 35.641 12.494 -20.004 1.00 82.75 284 ALA A CA 1
ATOM 2160 C C . ALA A 1 284 ? 36.644 13.364 -19.216 1.00 82.75 284 ALA A C 1
ATOM 2162 O O . ALA A 1 284 ? 37.456 12.849 -18.454 1.00 82.75 284 ALA A O 1
ATOM 2163 N N . ALA A 1 285 ? 36.592 14.688 -19.386 1.00 78.06 285 ALA A N 1
ATOM 2164 C CA . ALA A 1 285 ? 37.406 15.625 -18.617 1.00 78.06 285 ALA A CA 1
ATOM 2165 C C . ALA A 1 285 ? 37.014 15.664 -17.126 1.00 78.06 285 ALA A C 1
ATOM 2167 O O . ALA A 1 285 ? 37.859 15.988 -16.287 1.00 78.06 285 ALA A O 1
ATOM 2168 N N . ALA A 1 286 ? 35.776 15.283 -16.786 1.00 82.75 286 ALA A N 1
ATOM 2169 C CA . ALA A 1 286 ? 35.270 15.271 -15.416 1.00 82.75 286 ALA A CA 1
ATOM 2170 C C . ALA A 1 286 ? 36.100 14.373 -14.488 1.00 82.75 286 ALA A C 1
ATOM 2172 O O . ALA A 1 286 ? 36.371 14.764 -13.355 1.00 82.75 286 ALA A O 1
ATOM 2173 N N . ASP A 1 287 ? 36.595 13.239 -14.996 1.00 82.75 287 ASP A N 1
ATOM 2174 C CA . ASP A 1 287 ? 37.407 12.273 -14.240 1.00 82.75 287 ASP A CA 1
ATOM 2175 C C . ASP A 1 287 ? 38.714 12.880 -13.703 1.00 82.75 287 ASP A C 1
ATOM 2177 O O . ASP A 1 287 ? 39.300 12.373 -12.749 1.00 82.75 287 ASP A O 1
ATOM 2181 N N . SER A 1 288 ? 39.185 13.976 -14.307 1.00 83.31 288 SER A N 1
ATOM 2182 C CA . SER A 1 288 ? 40.391 14.688 -13.871 1.00 83.31 288 SER A CA 1
ATOM 2183 C C . SER A 1 288 ? 40.122 15.812 -12.862 1.00 83.31 288 SER A C 1
ATOM 2185 O O . SER A 1 288 ? 41.055 16.274 -12.200 1.00 83.31 288 SER A O 1
ATOM 2187 N N . GLY A 1 289 ? 38.862 16.244 -12.724 1.00 86.19 289 GLY A N 1
ATOM 2188 C CA . GLY A 1 289 ? 38.455 17.377 -11.883 1.00 86.19 289 GLY A CA 1
ATOM 2189 C C . GLY A 1 289 ? 38.058 17.018 -10.454 1.00 86.19 289 GLY A C 1
ATOM 2190 O O . GLY A 1 289 ? 37.766 17.911 -9.655 1.00 86.19 289 GLY A O 1
ATOM 2191 N N . TYR A 1 290 ? 38.065 15.733 -10.107 1.00 91.12 290 TYR A N 1
ATOM 2192 C CA . TYR A 1 290 ? 37.856 15.283 -8.740 1.00 91.12 290 TYR A CA 1
ATOM 2193 C C . TYR A 1 290 ? 38.774 14.118 -8.381 1.00 91.12 290 TYR A C 1
ATOM 2195 O O . TYR A 1 290 ? 39.336 13.433 -9.234 1.00 91.12 290 TYR A O 1
ATOM 2203 N N . ARG A 1 291 ? 38.912 13.878 -7.081 1.00 92.19 291 ARG A N 1
ATOM 2204 C CA . ARG A 1 291 ? 39.560 12.692 -6.534 1.00 92.19 291 ARG A CA 1
ATOM 2205 C C . ARG A 1 291 ? 38.654 12.072 -5.480 1.00 92.19 291 ARG A C 1
ATOM 2207 O O . ARG A 1 291 ? 38.259 12.744 -4.531 1.00 92.19 291 ARG A O 1
ATOM 2214 N N . ALA A 1 292 ? 38.376 10.780 -5.621 1.00 92.94 292 ALA A N 1
ATOM 2215 C CA . ALA A 1 292 ? 37.698 10.005 -4.590 1.00 92.94 292 ALA A CA 1
ATOM 2216 C C . ALA A 1 292 ? 38.522 9.993 -3.295 1.00 92.94 292 ALA A C 1
ATOM 2218 O O . ALA A 1 292 ? 39.735 9.743 -3.314 1.00 92.94 292 ALA A O 1
ATOM 2219 N N . THR A 1 293 ? 37.870 10.243 -2.160 1.00 93.56 293 THR A N 1
ATOM 2220 C CA . THR A 1 293 ? 38.542 10.217 -0.854 1.00 93.56 293 THR A CA 1
ATOM 2221 C C . THR A 1 293 ? 38.605 8.810 -0.263 1.00 93.56 293 THR A C 1
ATOM 2223 O O . THR A 1 293 ? 39.315 8.602 0.715 1.00 93.56 293 THR A O 1
ATOM 2226 N N . GLY A 1 294 ? 37.872 7.846 -0.836 1.00 92.38 294 GLY A N 1
ATOM 2227 C CA . GLY A 1 294 ? 37.703 6.499 -0.280 1.00 92.38 294 GLY A CA 1
ATOM 2228 C C . GLY A 1 294 ? 36.773 6.446 0.938 1.00 92.38 294 GLY A C 1
ATOM 2229 O O . GLY A 1 294 ? 36.675 5.409 1.588 1.00 92.38 294 GLY A O 1
ATOM 2230 N N . GLU A 1 295 ? 36.092 7.552 1.241 1.00 94.56 295 GLU A N 1
ATOM 2231 C CA . GLU A 1 295 ? 35.104 7.661 2.315 1.00 94.56 295 GLU A CA 1
ATOM 2232 C C . GLU A 1 295 ? 33.723 7.920 1.711 1.00 94.56 295 GLU A C 1
ATOM 2234 O O . GLU A 1 295 ? 33.592 8.358 0.566 1.00 94.56 295 GLU A O 1
ATOM 2239 N N . THR A 1 296 ? 32.678 7.664 2.487 1.00 94.62 296 THR A N 1
ATOM 2240 C CA . THR A 1 296 ? 31.309 8.015 2.113 1.00 94.62 296 THR A CA 1
ATOM 2241 C C . THR A 1 296 ? 30.984 9.443 2.523 1.00 94.62 296 THR A C 1
ATOM 2243 O O . THR A 1 296 ? 31.464 9.937 3.543 1.00 94.62 296 THR A O 1
ATOM 2246 N N . LEU A 1 297 ? 30.135 10.104 1.743 1.00 93.00 297 LEU A N 1
ATOM 2247 C CA . LEU A 1 297 ? 29.593 11.407 2.087 1.00 93.00 297 LEU A CA 1
ATOM 2248 C C . LEU A 1 297 ? 28.775 11.292 3.378 1.00 93.00 297 LEU A C 1
ATOM 2250 O O . LEU A 1 297 ? 27.879 10.454 3.479 1.00 93.00 297 LEU A O 1
ATOM 2254 N N . GLU A 1 298 ? 29.067 12.157 4.343 1.00 94.19 298 GLU A N 1
ATOM 2255 C CA . GLU A 1 298 ? 28.287 12.309 5.568 1.00 94.19 298 GLU A CA 1
ATOM 2256 C C . GLU A 1 298 ? 27.627 13.683 5.606 1.00 94.19 298 GLU A C 1
ATOM 2258 O O . GLU A 1 298 ? 28.169 14.665 5.096 1.00 94.19 298 GLU A O 1
ATOM 2263 N N . GLY A 1 299 ? 26.458 13.764 6.228 1.00 91.94 299 GLY A N 1
ATOM 2264 C CA . GLY A 1 299 ? 25.773 15.032 6.412 1.00 91.94 299 GLY A CA 1
ATOM 2265 C C . GLY A 1 299 ? 24.488 14.901 7.210 1.00 91.94 299 GLY A C 1
ATOM 2266 O O . GLY A 1 299 ? 24.096 13.809 7.623 1.00 91.94 299 GLY A O 1
ATOM 2267 N N . VAL A 1 300 ? 23.833 16.043 7.417 1.00 92.62 300 VAL A N 1
ATOM 2268 C CA . VAL A 1 300 ? 22.473 16.091 7.957 1.00 92.62 300 VAL A CA 1
ATOM 2269 C C . VAL A 1 300 ? 21.495 15.758 6.837 1.00 92.62 300 VAL A C 1
ATOM 2271 O O . VAL A 1 300 ? 21.542 16.373 5.771 1.00 92.62 300 VAL A O 1
ATOM 2274 N N . TYR A 1 301 ? 20.600 14.812 7.091 1.00 91.19 301 TYR A N 1
ATOM 2275 C CA . TYR A 1 301 ? 19.547 14.431 6.161 1.00 91.19 301 TYR A CA 1
ATOM 2276 C C . TYR A 1 301 ? 18.219 14.197 6.880 1.00 91.19 301 TYR A C 1
ATOM 2278 O O . TYR A 1 301 ? 18.163 13.807 8.051 1.00 91.19 301 TYR A O 1
ATOM 2286 N N . LEU A 1 302 ? 17.140 14.409 6.135 1.00 91.06 302 LEU A N 1
ATOM 2287 C CA . LEU A 1 302 ? 15.789 14.016 6.496 1.00 91.06 302 LEU A CA 1
ATOM 2288 C C . LEU A 1 302 ? 15.473 12.668 5.846 1.00 91.06 302 LEU A C 1
ATOM 2290 O O . LEU A 1 302 ? 15.635 12.496 4.641 1.00 91.06 302 LEU A O 1
ATOM 2294 N N . ASP A 1 303 ? 15.046 11.702 6.650 1.00 88.19 303 ASP A N 1
ATOM 2295 C CA . ASP A 1 303 ? 14.643 10.368 6.206 1.00 88.19 303 ASP A CA 1
ATOM 2296 C C . ASP A 1 303 ? 13.125 10.351 5.993 1.00 88.19 303 ASP A C 1
ATOM 2298 O O . ASP A 1 303 ? 12.351 10.359 6.954 1.00 88.19 303 ASP A O 1
ATOM 2302 N N . ALA A 1 304 ? 12.694 10.354 4.732 1.00 83.19 304 ALA A N 1
ATOM 2303 C CA . ALA A 1 304 ? 11.287 10.315 4.337 1.00 83.19 304 ALA A CA 1
ATOM 2304 C C . ALA A 1 304 ? 10.780 8.876 4.092 1.00 83.19 304 ALA A C 1
ATOM 2306 O O . ALA A 1 304 ? 9.777 8.671 3.403 1.00 83.19 304 ALA A O 1
ATOM 2307 N N . GLY A 1 305 ? 11.477 7.860 4.618 1.00 80.81 305 GLY A N 1
ATOM 2308 C CA . GLY A 1 305 ? 11.100 6.457 4.469 1.00 80.81 305 GLY A CA 1
ATOM 2309 C C . GLY A 1 305 ? 11.226 5.972 3.024 1.00 80.81 305 GLY A C 1
ATOM 2310 O O . GLY A 1 305 ? 12.304 6.025 2.434 1.00 80.81 305 GLY A O 1
ATOM 2311 N N . GLU A 1 306 ? 10.123 5.499 2.436 1.00 72.00 306 GLU A N 1
ATOM 2312 C CA . GLU A 1 306 ? 10.095 4.979 1.056 1.00 72.00 306 GLU A CA 1
ATOM 2313 C C . GLU A 1 306 ? 10.541 6.014 0.007 1.00 72.00 306 GLU A C 1
ATOM 2315 O O . GLU A 1 306 ? 11.029 5.641 -1.061 1.00 72.00 306 GLU A O 1
ATOM 2320 N N . ASN A 1 307 ? 10.417 7.309 0.315 1.00 74.94 307 ASN A N 1
ATOM 2321 C CA . ASN A 1 307 ? 10.815 8.394 -0.583 1.00 74.94 307 ASN A CA 1
ATOM 2322 C C . ASN A 1 307 ? 12.320 8.718 -0.523 1.00 74.94 307 ASN A C 1
ATOM 2324 O O . ASN A 1 307 ? 12.806 9.492 -1.345 1.00 74.94 307 ASN A O 1
ATOM 2328 N N . GLY A 1 308 ? 13.071 8.096 0.394 1.00 80.75 308 GLY A N 1
ATOM 2329 C CA . GLY A 1 308 ? 14.519 8.250 0.514 1.00 80.75 308 GLY A CA 1
ATOM 2330 C C . GLY A 1 308 ? 14.959 9.400 1.420 1.00 80.75 308 GLY A C 1
ATOM 2331 O O . GLY A 1 308 ? 14.221 9.844 2.300 1.00 80.75 308 GLY A O 1
ATOM 2332 N N . LEU A 1 309 ? 16.209 9.829 1.229 1.00 88.44 309 LEU A N 1
ATOM 2333 C CA . LEU A 1 309 ? 16.850 10.869 2.031 1.00 88.44 309 LEU A CA 1
ATOM 2334 C C . LEU A 1 309 ? 16.793 12.214 1.304 1.00 88.44 309 LEU A C 1
ATOM 2336 O O . LEU A 1 309 ? 17.059 12.263 0.105 1.00 88.44 309 LEU A O 1
ATOM 2340 N N . PHE A 1 310 ? 16.510 13.278 2.048 1.00 88.44 310 PHE A N 1
ATOM 2341 C CA . PHE A 1 310 ? 16.467 14.654 1.561 1.00 88.44 310 PHE A CA 1
ATOM 2342 C C . PHE A 1 310 ? 17.500 15.506 2.296 1.00 88.44 310 PHE A C 1
ATOM 2344 O O . PHE A 1 310 ? 17.629 15.437 3.522 1.00 88.44 310 PHE A O 1
ATOM 2351 N N . SER A 1 311 ? 18.224 16.333 1.551 1.00 88.81 311 SER A N 1
ATOM 2352 C CA . SER A 1 311 ? 18.971 17.459 2.111 1.00 88.81 311 SER A CA 1
ATOM 2353 C C . SER A 1 311 ? 18.025 18.578 2.566 1.00 88.81 311 SER A C 1
ATOM 2355 O O . SER A 1 311 ? 16.848 18.602 2.201 1.00 88.81 311 SER A O 1
ATOM 2357 N N . LEU A 1 312 ? 18.551 19.544 3.329 1.00 89.25 312 LEU A N 1
ATOM 2358 C CA . LEU A 1 312 ? 17.788 20.727 3.744 1.00 89.25 312 LEU A CA 1
ATOM 2359 C C . LEU A 1 312 ? 17.194 21.468 2.537 1.00 89.25 312 LEU A C 1
ATOM 2361 O O . LEU A 1 312 ? 15.995 21.707 2.509 1.00 89.25 312 LEU A O 1
ATOM 2365 N N . GLY A 1 313 ? 18.011 21.768 1.522 1.00 89.56 313 GLY A N 1
ATOM 2366 C CA . GLY A 1 313 ? 17.560 22.529 0.354 1.00 89.56 313 GLY A CA 1
ATOM 2367 C C . GLY A 1 313 ? 16.526 21.782 -0.492 1.00 89.56 313 GLY A C 1
ATOM 2368 O O . GLY A 1 313 ? 15.576 22.392 -0.983 1.00 89.56 313 GLY A O 1
ATOM 2369 N N . GLU A 1 314 ? 16.658 20.458 -0.635 1.00 88.38 314 GLU A N 1
ATOM 2370 C CA . GLU A 1 314 ? 15.642 19.642 -1.315 1.00 88.38 314 GLU A CA 1
ATOM 2371 C C . GLU A 1 314 ? 14.327 19.636 -0.535 1.00 88.38 314 GLU A C 1
ATOM 2373 O O . GLU A 1 314 ? 13.265 19.757 -1.140 1.00 88.38 314 GLU A O 1
ATOM 2378 N N . PHE A 1 315 ? 14.386 19.535 0.796 1.00 89.06 315 PHE A N 1
ATOM 2379 C CA . PHE A 1 315 ? 13.195 19.552 1.638 1.00 89.06 315 PHE A CA 1
ATOM 2380 C C . PHE A 1 315 ? 12.515 20.926 1.657 1.00 89.06 315 PHE A C 1
ATOM 2382 O O . PHE A 1 315 ? 11.303 21.002 1.471 1.00 89.06 315 PHE A O 1
ATOM 2389 N N . GLU A 1 316 ? 13.271 22.016 1.804 1.00 90.94 316 GLU A N 1
ATOM 2390 C CA . GLU A 1 316 ? 12.757 23.389 1.703 1.00 90.94 316 GLU A CA 1
ATOM 2391 C C . GLU A 1 316 ? 12.096 23.635 0.343 1.00 90.94 316 GLU A C 1
ATOM 2393 O O . GLU A 1 316 ? 11.009 24.204 0.272 1.00 90.94 316 GLU A O 1
ATOM 2398 N N . THR A 1 317 ? 12.711 23.147 -0.739 1.00 88.88 317 THR A N 1
ATOM 2399 C CA . THR A 1 317 ? 12.136 23.257 -2.085 1.00 88.88 317 THR A CA 1
ATOM 2400 C C . THR A 1 317 ? 10.878 22.408 -2.221 1.00 88.88 317 THR A C 1
ATOM 2402 O O . THR A 1 317 ? 9.884 22.876 -2.752 1.00 88.88 317 THR A O 1
ATOM 2405 N N . LEU A 1 318 ? 10.874 21.166 -1.737 1.00 85.69 318 LEU A N 1
ATOM 2406 C CA . LEU A 1 318 ? 9.700 20.294 -1.806 1.00 85.69 318 LEU A CA 1
ATOM 2407 C C . LEU A 1 318 ? 8.499 20.897 -1.062 1.00 85.69 318 LEU A C 1
ATOM 2409 O O . LEU A 1 318 ? 7.362 20.795 -1.525 1.00 85.69 318 LEU A O 1
ATOM 2413 N N . THR A 1 319 ? 8.767 21.521 0.085 1.00 88.50 319 THR A N 1
ATOM 2414 C CA . THR A 1 319 ? 7.750 21.961 1.043 1.00 88.50 319 THR A CA 1
ATOM 2415 C C . THR A 1 319 ? 7.374 23.436 0.937 1.00 88.50 319 THR A C 1
ATOM 2417 O O . THR A 1 319 ? 6.530 23.896 1.706 1.00 88.50 319 THR A O 1
ATOM 2420 N N . ALA A 1 320 ? 7.952 24.186 -0.007 1.00 89.94 320 ALA A N 1
ATOM 2421 C CA . ALA A 1 320 ? 7.598 25.589 -0.181 1.00 89.94 320 ALA A CA 1
ATOM 2422 C C . ALA A 1 320 ? 6.120 25.751 -0.576 1.00 89.94 320 ALA A C 1
ATOM 2424 O O . ALA A 1 320 ? 5.541 24.914 -1.275 1.00 89.94 320 ALA A O 1
ATOM 2425 N N . LEU A 1 321 ? 5.519 26.865 -0.152 1.00 89.12 321 LEU A N 1
ATOM 2426 C CA . LEU A 1 321 ? 4.120 27.182 -0.441 1.00 89.12 321 LEU A CA 1
ATOM 2427 C C . LEU A 1 321 ? 3.843 27.164 -1.948 1.00 89.12 321 LEU A C 1
ATOM 2429 O O . LEU A 1 321 ? 4.572 27.770 -2.737 1.00 89.12 321 LEU A O 1
ATOM 2433 N N . GLY A 1 322 ? 2.757 26.495 -2.334 1.00 82.44 322 GLY A N 1
ATOM 2434 C CA . GLY A 1 322 ? 2.376 26.315 -3.735 1.00 82.44 322 GLY A CA 1
ATOM 2435 C C . GLY A 1 322 ? 3.132 25.200 -4.465 1.00 82.44 322 GLY A C 1
ATOM 2436 O O . GLY A 1 322 ? 2.859 24.977 -5.643 1.00 82.44 322 GLY A O 1
ATOM 2437 N N . LEU A 1 323 ? 4.047 24.496 -3.789 1.00 85.19 323 LEU A N 1
ATOM 2438 C CA . LEU A 1 323 ? 4.667 23.258 -4.268 1.00 85.19 323 LEU A CA 1
ATOM 2439 C C . LEU A 1 323 ? 4.016 22.057 -3.568 1.00 85.19 323 LEU A C 1
ATOM 2441 O O . LEU A 1 323 ? 2.838 22.108 -3.228 1.00 85.19 323 LEU A O 1
ATOM 2445 N N . MET A 1 324 ? 4.718 20.935 -3.404 1.00 84.12 324 MET A N 1
ATOM 2446 C CA . MET A 1 324 ? 4.097 19.716 -2.868 1.00 84.12 324 MET A CA 1
ATOM 2447 C C . MET A 1 324 ? 3.628 19.865 -1.414 1.00 84.12 324 MET A C 1
ATOM 2449 O O . MET A 1 324 ? 2.722 19.139 -1.007 1.00 84.12 324 MET A O 1
ATOM 2453 N N . GLU A 1 325 ? 4.224 20.797 -0.662 1.00 88.56 325 GLU A N 1
ATOM 2454 C CA . GLU A 1 325 ? 3.983 20.979 0.774 1.00 88.56 325 GLU A CA 1
ATOM 2455 C C . GLU A 1 325 ? 4.263 19.671 1.547 1.00 88.56 325 GLU A C 1
ATOM 2457 O O . GLU A 1 325 ? 4.752 18.679 0.990 1.00 88.56 325 GLU A O 1
ATOM 2462 N N . TYR A 1 326 ? 4.014 19.651 2.855 1.00 89.88 326 TYR A N 1
ATOM 2463 C CA . TYR A 1 326 ? 4.115 18.418 3.631 1.00 89.88 326 TYR A CA 1
ATOM 2464 C C . TYR A 1 326 ? 2.953 18.259 4.597 1.00 89.88 326 TYR A C 1
ATOM 2466 O O . TYR A 1 326 ? 2.284 19.221 4.962 1.00 89.88 326 TYR A O 1
ATOM 2474 N N . ILE A 1 327 ? 2.748 17.012 4.998 1.00 91.62 327 ILE A N 1
ATOM 2475 C CA . ILE A 1 327 ? 1.871 16.619 6.091 1.00 91.62 327 ILE A CA 1
ATOM 2476 C C . ILE A 1 327 ? 2.620 15.613 6.958 1.00 91.62 327 ILE A C 1
ATOM 2478 O O . ILE A 1 327 ? 3.394 14.788 6.452 1.00 91.62 327 ILE A O 1
ATOM 2482 N N . THR A 1 328 ? 2.405 15.682 8.263 1.00 92.88 328 THR A N 1
ATOM 2483 C CA . THR A 1 328 ? 2.991 14.723 9.194 1.00 92.88 328 THR A CA 1
ATOM 2484 C C . THR A 1 328 ? 2.179 13.422 9.255 1.00 92.88 328 THR A C 1
ATOM 2486 O O . THR A 1 328 ? 0.962 13.416 9.040 1.00 92.88 328 THR A O 1
ATOM 2489 N N . PRO A 1 329 ? 2.825 12.280 9.542 1.00 93.75 329 PRO A N 1
ATOM 2490 C CA . PRO A 1 329 ? 2.136 11.026 9.838 1.00 93.75 329 PRO A CA 1
ATOM 2491 C C . PRO A 1 329 ? 1.109 11.162 10.965 1.00 93.75 329 PRO A C 1
ATOM 2493 O O . PRO A 1 329 ? 0.067 10.513 10.923 1.00 93.75 329 PRO A O 1
ATOM 2496 N N . GLU A 1 330 ? 1.397 12.010 11.950 1.00 95.38 330 GLU A N 1
ATOM 2497 C CA . GLU A 1 330 ? 0.544 12.303 13.097 1.00 95.38 330 GLU A CA 1
ATOM 2498 C C . GLU A 1 330 ? -0.729 13.049 12.683 1.00 95.38 330 GLU A C 1
ATOM 2500 O O . GLU A 1 330 ? -1.813 12.671 13.117 1.00 95.38 330 GLU A O 1
ATOM 2505 N N . GLU A 1 331 ? -0.639 14.035 11.784 1.00 95.44 331 GLU A N 1
ATOM 2506 C CA . GLU A 1 331 ? -1.823 14.713 11.233 1.00 95.44 331 GLU A CA 1
ATOM 2507 C C . GLU A 1 331 ? -2.726 13.744 10.458 1.00 95.44 331 GLU A C 1
ATOM 2509 O O . GLU A 1 331 ? -3.949 13.775 10.606 1.00 95.44 331 GLU A O 1
ATOM 2514 N N . ILE A 1 332 ? -2.136 12.825 9.684 1.00 96.12 332 ILE A N 1
ATOM 2515 C CA . ILE A 1 332 ? -2.901 11.761 9.017 1.00 96.12 332 ILE A CA 1
ATOM 2516 C C . ILE A 1 332 ? -3.555 10.845 10.062 1.00 96.12 332 ILE A C 1
ATOM 2518 O O . ILE A 1 332 ? -4.721 10.478 9.919 1.00 96.12 332 ILE A O 1
ATOM 2522 N N . ALA A 1 333 ? -2.822 10.465 11.110 1.00 97.44 333 ALA A N 1
ATOM 2523 C CA . ALA A 1 333 ? -3.320 9.589 12.164 1.00 97.44 333 ALA A CA 1
ATOM 2524 C C . ALA A 1 333 ? -4.488 10.211 12.948 1.00 97.44 333 ALA A C 1
ATOM 2526 O O . ALA A 1 333 ? -5.458 9.512 13.252 1.00 97.44 333 ALA A O 1
ATOM 2527 N N . ASP A 1 334 ? -4.440 11.517 13.212 1.00 96.88 334 ASP A N 1
ATOM 2528 C CA . ASP A 1 334 ? -5.535 12.263 13.834 1.00 96.88 334 ASP A CA 1
ATOM 2529 C C . ASP A 1 334 ? -6.815 12.191 12.995 1.00 96.88 334 ASP A C 1
ATOM 2531 O O . ASP A 1 334 ? -7.901 11.931 13.527 1.00 96.88 334 ASP A O 1
ATOM 2535 N N . ASP A 1 335 ? -6.701 12.365 11.678 1.00 96.94 335 ASP A N 1
ATOM 2536 C CA . ASP A 1 335 ? -7.845 12.254 10.776 1.00 96.94 335 ASP A CA 1
ATOM 2537 C C . ASP A 1 335 ? -8.361 10.818 10.674 1.00 96.94 335 ASP A C 1
ATOM 2539 O O . ASP A 1 335 ? -9.571 10.603 10.727 1.00 96.94 335 ASP A O 1
ATOM 2543 N N . VAL A 1 336 ? -7.478 9.816 10.648 1.00 97.81 336 VAL A N 1
ATOM 2544 C CA . VAL A 1 336 ? -7.865 8.396 10.718 1.00 97.81 336 VAL A CA 1
ATOM 2545 C C . VAL A 1 336 ? -8.695 8.121 11.974 1.00 97.81 336 VAL A C 1
ATOM 2547 O O . VAL A 1 336 ? -9.776 7.537 11.892 1.00 97.81 336 VAL A O 1
ATOM 2550 N N . VAL A 1 337 ? -8.232 8.564 13.144 1.00 98.06 337 VAL A N 1
ATOM 2551 C CA . VAL A 1 337 ? -8.952 8.387 14.412 1.00 98.06 337 VAL A CA 1
ATOM 2552 C C . VAL A 1 337 ? -10.306 9.100 14.385 1.00 98.06 337 VAL A C 1
ATOM 2554 O O . VAL A 1 337 ? -11.313 8.536 14.831 1.00 98.06 337 VAL A O 1
ATOM 2557 N N . ARG A 1 338 ? -1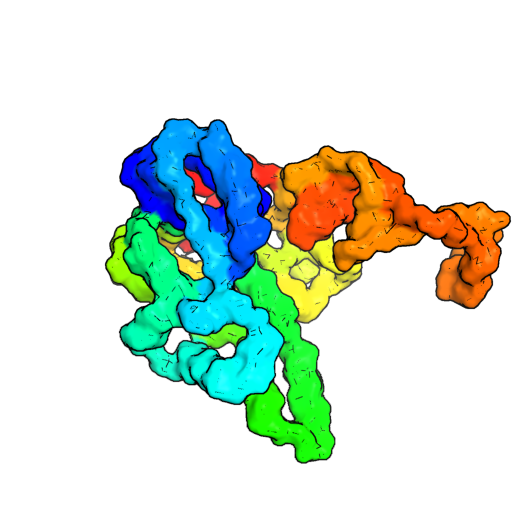0.361 10.329 13.858 1.00 96.75 338 ARG A N 1
ATOM 2558 C CA . ARG A 1 338 ? -11.609 11.092 13.707 1.00 96.75 338 ARG A CA 1
ATOM 2559 C C . ARG A 1 338 ? -12.605 10.365 12.812 1.00 96.75 338 ARG A C 1
ATOM 2561 O O . ARG A 1 338 ? -13.756 10.187 13.215 1.00 96.75 338 ARG A O 1
ATOM 2568 N N . GLU A 1 339 ? -12.147 9.875 11.668 1.00 97.00 339 GLU A N 1
ATOM 2569 C CA . GLU A 1 339 ? -12.961 9.159 10.692 1.00 97.00 339 GLU A CA 1
ATOM 2570 C C . GLU A 1 339 ? -13.479 7.820 11.234 1.00 97.00 339 GLU A C 1
ATOM 2572 O O . GLU A 1 339 ? -14.669 7.518 11.104 1.00 97.00 339 GLU A O 1
ATOM 2577 N N . ILE A 1 340 ? -12.647 7.055 11.952 1.00 97.19 340 ILE A N 1
ATOM 2578 C CA . ILE A 1 340 ? -13.090 5.837 12.653 1.00 97.19 340 ILE A CA 1
ATOM 2579 C C . ILE A 1 340 ? -14.206 6.172 13.650 1.00 97.19 340 ILE A C 1
ATOM 2581 O O . ILE A 1 340 ? -15.20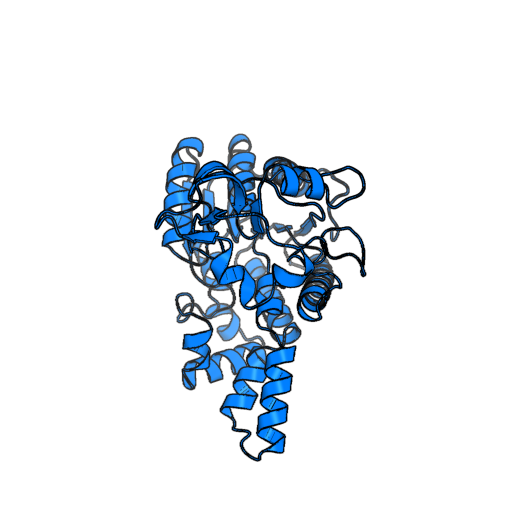6 5.453 13.757 1.00 97.19 340 ILE A O 1
ATOM 2585 N N . ARG A 1 341 ? -14.075 7.283 14.381 1.00 96.38 341 ARG A N 1
ATOM 2586 C CA . ARG A 1 341 ? -15.064 7.725 15.375 1.00 96.38 341 ARG A CA 1
ATOM 2587 C C . ARG A 1 341 ? -16.318 8.342 14.748 1.00 96.38 341 ARG A C 1
ATOM 2589 O O . ARG A 1 341 ? -17.339 8.401 15.432 1.00 96.38 341 ARG A O 1
ATOM 2596 N N . GLY A 1 342 ? -16.292 8.663 13.455 1.00 92.81 342 GLY A N 1
ATOM 2597 C CA . GLY A 1 342 ? -17.412 9.232 12.704 1.00 92.81 342 GLY A CA 1
ATOM 2598 C C . GLY A 1 342 ? -17.480 10.760 12.753 1.00 92.81 342 GLY A C 1
ATOM 2599 O O . GLY A 1 342 ? -18.555 11.321 12.552 1.00 92.81 342 GLY A O 1
ATOM 2600 N N . TYR A 1 343 ? -16.366 11.434 13.050 1.00 92.12 343 TYR A N 1
ATOM 2601 C CA . TYR A 1 343 ? -16.261 12.882 12.893 1.00 92.12 343 TYR A CA 1
ATOM 2602 C C . TYR A 1 343 ? -15.911 13.206 11.438 1.00 92.12 343 TYR A C 1
ATOM 2604 O O . TYR A 1 343 ? -14.899 12.697 10.960 1.00 92.12 343 TYR A O 1
ATOM 2612 N N . PRO A 1 344 ? -16.696 14.047 10.743 1.00 85.75 344 PRO A N 1
ATOM 2613 C CA . PRO A 1 344 ? -16.399 14.404 9.364 1.00 85.75 344 PRO A CA 1
ATOM 2614 C C . PRO A 1 344 ? -15.150 15.288 9.319 1.00 85.75 344 PRO A C 1
ATOM 2616 O O . PRO A 1 344 ? -15.164 16.403 9.843 1.00 85.75 344 PRO A O 1
ATOM 2619 N N . THR A 1 345 ? -14.078 14.802 8.694 1.00 88.69 345 THR A N 1
ATOM 2620 C CA . THR A 1 345 ? -12.845 15.588 8.497 1.00 88.69 345 THR A CA 1
ATOM 2621 C C . THR A 1 345 ? -12.895 16.442 7.231 1.00 88.69 34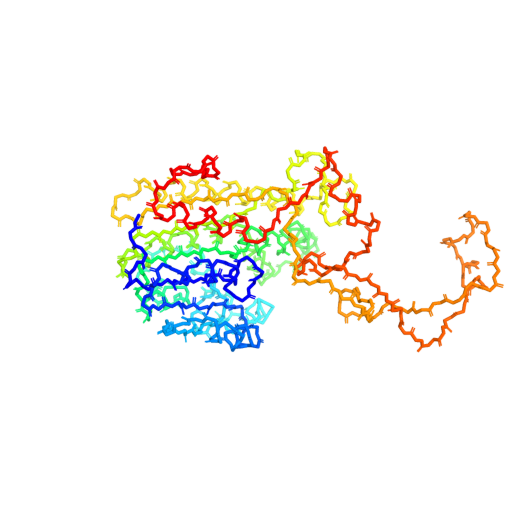5 THR A C 1
ATOM 2623 O O . THR A 1 345 ? -12.202 17.448 7.136 1.00 88.69 345 THR A O 1
ATOM 2626 N N . GLY A 1 346 ? -13.728 16.054 6.257 1.00 87.94 346 GLY A N 1
ATOM 2627 C CA . GLY A 1 346 ? -13.684 16.598 4.896 1.00 87.94 346 GLY A CA 1
ATOM 2628 C C . GLY A 1 346 ? -12.561 16.005 4.034 1.00 87.94 346 GLY A C 1
ATOM 2629 O O . GLY A 1 346 ? -12.452 16.372 2.867 1.00 87.94 346 GLY A O 1
ATOM 2630 N N . HIS A 1 347 ? -11.763 15.079 4.579 1.00 86.88 347 HIS A N 1
ATOM 2631 C CA . HIS A 1 347 ? -10.676 14.390 3.879 1.00 86.88 347 HIS A CA 1
ATOM 2632 C C . HIS A 1 347 ? -11.045 12.969 3.419 1.00 86.88 347 HIS A C 1
ATOM 2634 O O . HIS A 1 347 ? -10.290 12.375 2.645 1.00 86.88 347 HIS A O 1
ATOM 2640 N N . ASP A 1 348 ? -12.194 12.432 3.854 1.00 87.69 348 ASP A N 1
ATOM 2641 C CA . ASP A 1 348 ? -12.756 11.191 3.308 1.00 87.69 348 ASP A CA 1
ATOM 2642 C C . ASP A 1 348 ? -13.274 11.414 1.880 1.00 87.69 348 ASP A C 1
ATOM 2644 O O . ASP A 1 348 ? -14.112 12.284 1.632 1.00 87.69 348 ASP A O 1
ATOM 2648 N N . VAL A 1 349 ? -12.773 10.622 0.932 1.00 91.38 349 VAL A N 1
ATOM 2649 C CA . VAL A 1 349 ? -13.132 10.707 -0.493 1.00 91.38 349 VAL A CA 1
ATOM 2650 C C . VAL A 1 349 ? -14.113 9.619 -0.943 1.00 91.38 349 VAL A C 1
ATOM 2652 O O . VAL A 1 349 ? -14.504 9.598 -2.113 1.00 91.38 349 VAL A O 1
ATOM 2655 N N . VAL A 1 350 ? -14.512 8.712 -0.047 1.00 88.75 350 VAL A N 1
ATOM 2656 C CA . VAL A 1 350 ? -15.428 7.598 -0.342 1.00 88.75 350 VAL A CA 1
ATOM 2657 C C . VAL A 1 350 ? -16.755 7.709 0.416 1.00 88.75 350 VAL A C 1
ATOM 2659 O O . VAL A 1 350 ? -17.808 7.499 -0.207 1.00 88.75 350 VAL A O 1
ATOM 2662 N N . GLY A 1 351 ? -16.698 7.955 1.732 1.00 57.84 351 GLY A N 1
ATOM 2663 C CA . GLY A 1 351 ? -17.762 7.630 2.696 1.00 57.84 351 GLY A CA 1
ATOM 2664 C C . GLY A 1 351 ? -18.438 8.804 3.387 1.00 57.84 351 GLY A C 1
ATOM 2665 O O . GLY A 1 351 ? -17.811 9.404 4.288 1.00 57.84 351 GLY A O 1
#

Sequence (351 aa):
MDIRDRTVLLLGGSGLVGLAVARALVPHGPRKIVLTALTRAEVEPAAEEFRAEAGGIEVATEWGDMFWPESLKDRSRGDVLQDPDARARLLDDLYGDLTDDVVGRSHFASMLDRHRPDIVVDCVNTATAFAYQNVFASASLLRQQADAGECSREAVERHLATLYLPQLIRHVQIALEAMRRAGTGLYLKIGTAGTGGQGLNIPFTHSEERPSRMLLAKSGVAGAHTLLLYLMARTPGAPAVKEIKPTAAISWKRIAYGEVRKRGRGIERCDATGPLPIEDAFGAAADSGYRATGETLEGVYLDAGENGLFSLGEFETLTALGLMEYITPEEIADDVVREIRGYPTGHDVVG

pLDDT: mean 92.28, std 8.21, range [52.59, 98.88]

Secondary structure (DSSP, 8-state):
---TT-EEEEETTTSHHHHHHHHHHGGG--SEEEEEESSHHHHHHHHHHHHTTSTT-EEEEEES-TTSBGGGTTS-HHHHHHSHHHHHHHHHHHHS---HHHHHHBHHHHHHHHH--SEEEE-S-HHHHHHTT-HHHHHHHHHHHHHTT---HHHHHHHHTT-HHHHHHHHHHHHHHHHHHHT--EEEEE---SS-SS-SS---STT-SS--HHHHHHHHHHHHHHHHHHHHHTSTTPPEEEEE---SEE--SEEEEEE-EETTEEPEEEEE-S---TTTTTSGGGGGSEEEEEEE-EEEEEE-GGG-EE-HHHHHHHHSTTSS-EE-HHHHHHHHHHHHHT---S-BS--

Foldseek 3Di:
DQQAQFEEEEAQLLDQLNVLLQLLSQVSHHQAYEGEDQDPVSGVVSQVVCVVRNNNHHYHYDHFCQLAFPVCRNPDPVRQLVDPVSLVVSLCLLPPDDDPVSLVRGPNLVVLQVRLGQEYEYPDALLLVLLVLPLPVLVVVQVVCVVVVNRDPSSVSSSSSNDLVSSLVSSLVSVQVSNLVSVHAEYEYAYEQLQQQLDQFHRPAPPDNGQDPSSVSSNVSRVVNLVSLLVQCVDPSGHNYWYFYHRAQADAPDKDKFFADDPNHFAFDKDFPDDDDPVCCPDPCVVVGIDTPVDGDIGIWTHSDPRGTDDPVSVCVCQPPPHSRYDYSNNVSVVVVCVVVPNDPVRIPRD

Radius of gyration: 22.49 Å; chains: 1; bounding box: 66×52×62 Å